Protein AF-A0A5E7W6J9-F1 (afdb_monomer_lite)

Secondary structure (DSSP, 8-state):
-PPPPPGGG-HHHHHHHHHHHHHHHHHHHHHHHH-TT-----SHHHHHHHHHHTHHHHHHHHTHHHHHHHHHHHHHHHHHHHHHHHHHHHHHHHHHHHHHHHHHHHHHHHHHHHTEEES-HHHHHHHHSTT-BTTB--SS---SSS-S-TT--HHHHHHHHHHHHHHHHHH-TT--HHHHHHHHHHHHHHHHHTTEEE-HHHHHH-TT-SSS--TTHHHHHHHHHHHHHHHHHHHTT------HHHHHHHHHHTSTTHHHHHHHHHHHHHHHHHHHHHH-

Foldseek 3Di:
DPPQQDLVRDPQLVCLQVVLLVVLVVVVVVLVVVDPDDDDDPDPVVVVVVCVSSVPSVVSNVSSVVSNVVSVVVSVVVVVVVVVVVVVLVVLQVCLVVLLVVQVVLQVVLCVVLQKDAPCSPVVCCLQCVPRDSRDDDQAGFPNDPDPDRQDSPVLVVLVVLLLLLLLLLLDLPNDPVNLVVNLVSL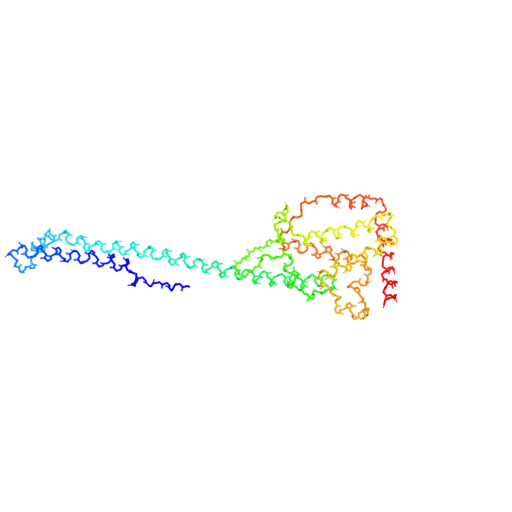VVVCVVRNMAHHPVRCVVVVQDPANPLDLRSVSSSVSSVVVSVSSCVRNVHDDPDPPSVVSSCVRCVDPCRVVSNVVSSVSSSVVSVVVSVVD

Organism: Pseudomonas fluorescens (NCBI:txid294)

Radius of gyration: 38.42 Å; chains: 1; bounding box: 91×41×110 Å

Sequence (280 aa):
MTTPIKLGESPLFRAALLVPIMSGALLFLASSISNNSFTMCMASACINNFFELYKFPLSIIGLSVPLTAIVAALHRSAEAHLQIEETLKQNTFNNYIKHQEEFFKLLEKIELKCSCRFTDPLTLYRHIFSKNNYSYFTFAAHPKQKTDDPNINKFLELLRIQTFSFKTTLYNPATDESALITLLIEIQDMVEILHLQPSVATLEQFPNTKYVWPKDAARTATDNLKTIQRELYSFGFYKSNTRDHREELMKYARLPNSHTTFTNNTKHAAKLALEIEKDL

Structure (mmCIF, N/CA/C/O backbone):
data_AF-A0A5E7W6J9-F1
#
_entry.id   AF-A0A5E7W6J9-F1
#
loop_
_atom_site.group_PDB
_atom_site.id
_atom_site.type_symbol
_atom_site.label_atom_id
_atom_site.label_alt_id
_atom_site.label_comp_id
_atom_site.label_asym_id
_atom_site.label_entity_id
_atom_site.label_seq_id
_atom_site.pdbx_PDB_ins_code
_atom_site.Cartn_x
_atom_site.Cartn_y
_atom_site.Cartn_z
_atom_site.occupancy
_atom_site.B_iso_or_equiv
_atom_site.auth_seq_id
_atom_site.auth_comp_id
_atom_site.auth_asym_id
_atom_site.auth_atom_id
_atom_site.pdbx_PDB_model_num
ATOM 1 N N . MET A 1 1 ? 2.275 5.473 -28.214 1.00 47.91 1 MET A N 1
ATOM 2 C CA . MET A 1 1 ? 3.509 4.670 -28.087 1.00 47.91 1 MET A CA 1
ATOM 3 C C . MET A 1 1 ? 4.127 4.558 -29.467 1.00 47.91 1 MET A C 1
ATOM 5 O O . MET A 1 1 ? 3.544 3.912 -30.326 1.00 47.91 1 MET A O 1
ATOM 9 N N . THR A 1 2 ? 5.230 5.257 -29.722 1.00 54.81 2 THR A N 1
ATOM 10 C CA . THR A 1 2 ? 6.010 5.071 -30.952 1.00 54.81 2 THR A CA 1
ATOM 11 C C . THR A 1 2 ? 6.824 3.795 -30.796 1.00 54.81 2 THR A C 1
ATOM 13 O O . THR A 1 2 ? 7.554 3.654 -29.818 1.00 54.81 2 THR A O 1
ATOM 16 N N . THR A 1 3 ? 6.667 2.847 -31.714 1.00 68.12 3 THR A N 1
ATOM 17 C CA . THR A 1 3 ? 7.445 1.604 -31.709 1.00 68.12 3 THR A CA 1
ATOM 18 C C . THR A 1 3 ? 8.942 1.921 -31.764 1.00 68.12 3 THR A C 1
ATOM 20 O O . THR A 1 3 ? 9.328 2.784 -32.560 1.00 68.12 3 THR A O 1
ATOM 23 N N . PRO A 1 4 ? 9.787 1.258 -30.953 1.00 73.00 4 PRO A N 1
ATOM 24 C CA . PRO A 1 4 ? 11.224 1.491 -30.990 1.00 73.00 4 PRO A CA 1
ATOM 25 C C . PRO A 1 4 ? 11.760 1.163 -32.388 1.00 73.00 4 PRO A C 1
ATOM 27 O O . PRO A 1 4 ? 11.520 0.081 -32.926 1.00 73.00 4 PRO A O 1
ATOM 30 N N . ILE A 1 5 ? 12.443 2.133 -32.996 1.00 82.31 5 ILE A N 1
ATOM 31 C CA . ILE A 1 5 ? 13.033 1.996 -34.330 1.00 82.31 5 ILE A CA 1
ATOM 32 C C . ILE A 1 5 ? 14.247 1.078 -34.208 1.00 82.31 5 ILE A C 1
ATOM 34 O O . ILE A 1 5 ? 15.130 1.318 -33.379 1.00 82.31 5 ILE A O 1
ATOM 38 N N . LYS A 1 6 ? 14.318 0.043 -35.048 1.00 88.69 6 LYS A N 1
ATOM 39 C CA . LYS A 1 6 ? 15.471 -0.864 -35.071 1.00 88.69 6 LYS A CA 1
ATOM 40 C C . LYS A 1 6 ? 16.734 -0.099 -35.465 1.00 88.69 6 LYS A C 1
ATOM 42 O O . LYS A 1 6 ? 16.688 0.787 -36.315 1.00 88.69 6 LYS A O 1
ATOM 47 N N . LEU A 1 7 ? 17.889 -0.491 -34.925 1.00 86.19 7 LEU A N 1
ATOM 48 C CA . LEU A 1 7 ? 19.168 0.186 -35.189 1.00 86.19 7 LEU A CA 1
ATOM 49 C C . LEU A 1 7 ? 19.454 0.378 -36.692 1.00 86.19 7 LEU A C 1
ATOM 51 O O . LEU A 1 7 ? 19.799 1.474 -37.121 1.00 86.19 7 LEU A O 1
ATOM 55 N N . GLY A 1 8 ? 19.247 -0.659 -37.512 1.00 85.12 8 GLY A N 1
ATOM 56 C CA . GLY A 1 8 ? 19.477 -0.599 -38.965 1.00 85.12 8 GLY A CA 1
ATOM 57 C C . GLY A 1 8 ? 18.468 0.258 -39.747 1.00 85.12 8 GLY A C 1
ATOM 58 O O . GLY A 1 8 ? 18.697 0.602 -40.910 1.00 85.12 8 GLY A O 1
ATOM 59 N N . GLU A 1 9 ? 17.350 0.618 -39.124 1.00 87.50 9 GLU A N 1
ATOM 60 C CA . GLU A 1 9 ? 16.342 1.531 -39.670 1.00 87.50 9 GLU A CA 1
ATOM 61 C C . GLU A 1 9 ? 16.597 2.979 -39.230 1.00 87.50 9 GLU A C 1
ATOM 63 O O . GLU A 1 9 ? 16.038 3.902 -39.820 1.00 87.50 9 GLU A O 1
ATOM 68 N N . SER A 1 10 ? 17.491 3.197 -38.256 1.00 90.19 10 SER A N 1
ATOM 69 C CA . SER A 1 10 ? 17.858 4.532 -37.796 1.00 90.19 10 SER A CA 1
ATOM 70 C C . SER A 1 10 ? 18.535 5.329 -38.921 1.00 90.19 10 SER A C 1
ATOM 72 O O . SER A 1 10 ? 19.583 4.911 -39.434 1.00 90.19 10 SER A O 1
ATOM 74 N N . PRO A 1 11 ? 17.999 6.507 -39.295 1.00 90.38 11 PRO A N 1
ATOM 75 C CA . PRO A 1 11 ? 18.593 7.339 -40.338 1.00 90.38 11 PRO A CA 1
ATOM 76 C C . PRO A 1 11 ? 19.998 7.812 -39.948 1.00 90.38 11 PRO A C 1
ATOM 78 O O . PRO A 1 11 ? 20.873 7.905 -40.805 1.00 90.38 11 PRO A O 1
ATOM 81 N N . LEU A 1 12 ? 20.245 8.028 -38.652 1.00 92.50 12 LEU A N 1
ATOM 82 C CA . LEU A 1 12 ? 21.560 8.400 -38.130 1.00 92.50 12 LEU A CA 1
ATOM 83 C C . LEU A 1 12 ? 22.579 7.269 -38.289 1.00 92.50 12 LEU A C 1
ATOM 85 O O . LEU A 1 12 ? 23.726 7.530 -38.637 1.00 92.50 12 LEU A O 1
ATOM 89 N N . PHE A 1 13 ? 22.165 6.014 -38.086 1.00 94.31 13 PHE A N 1
ATOM 90 C CA . PHE A 1 13 ? 23.050 4.859 -38.264 1.00 94.31 13 PHE A CA 1
ATOM 91 C C . PHE A 1 13 ? 23.416 4.676 -39.738 1.00 94.31 13 PHE A C 1
ATOM 93 O O . PHE A 1 13 ? 24.588 4.515 -40.078 1.00 94.31 13 PHE A O 1
ATOM 100 N N . ARG A 1 14 ? 22.421 4.787 -40.628 1.00 94.25 14 ARG A N 1
ATOM 101 C CA . ARG A 1 14 ? 22.644 4.742 -42.079 1.00 94.25 14 ARG A CA 1
ATOM 102 C C . ARG A 1 14 ? 23.546 5.878 -42.547 1.00 94.25 14 ARG A C 1
ATOM 104 O O . ARG A 1 14 ? 24.437 5.629 -43.346 1.00 94.25 14 ARG A O 1
ATOM 111 N N . ALA A 1 15 ? 23.362 7.094 -42.034 1.00 95.25 15 ALA A N 1
ATOM 112 C CA . ALA A 1 15 ? 24.228 8.223 -42.359 1.00 95.25 15 ALA A CA 1
ATOM 113 C C . ALA A 1 15 ? 25.670 7.996 -41.876 1.00 95.25 15 ALA A C 1
ATOM 115 O O . ALA A 1 15 ? 26.603 8.156 -42.659 1.00 95.25 15 ALA A O 1
ATOM 116 N N . ALA A 1 16 ? 25.857 7.554 -40.628 1.00 95.25 16 ALA A N 1
ATOM 117 C CA . ALA A 1 16 ? 27.176 7.268 -40.061 1.00 95.25 16 ALA A CA 1
ATOM 118 C C . ALA A 1 16 ? 27.936 6.163 -40.815 1.00 95.25 16 ALA A C 1
ATOM 120 O O . ALA A 1 16 ? 29.161 6.213 -40.894 1.00 95.25 16 ALA A O 1
ATOM 121 N N . LEU A 1 17 ? 27.220 5.191 -41.391 1.00 96.12 17 LEU A N 1
ATOM 122 C CA . LEU A 1 17 ? 27.803 4.142 -42.228 1.00 96.12 17 LEU A CA 1
ATOM 123 C C . LEU A 1 17 ? 28.065 4.624 -43.661 1.00 96.12 17 LEU A C 1
ATOM 125 O O . LEU A 1 17 ? 29.172 4.483 -44.174 1.00 96.12 17 LEU A O 1
ATOM 129 N N . LEU A 1 18 ? 27.044 5.175 -44.323 1.00 96.56 18 LEU A N 1
ATOM 130 C CA . LEU A 1 18 ? 27.067 5.426 -45.764 1.00 96.56 18 LEU A CA 1
ATOM 131 C C . LEU A 1 18 ? 27.819 6.704 -46.134 1.00 96.56 18 LEU A C 1
ATOM 133 O O . LEU A 1 18 ? 28.480 6.718 -47.165 1.00 96.56 18 LEU A O 1
ATOM 137 N N . VAL A 1 19 ? 27.767 7.768 -45.326 1.00 96.75 19 VAL A N 1
ATOM 138 C CA . VAL A 1 19 ? 28.426 9.043 -45.669 1.00 96.75 19 VAL A CA 1
ATOM 139 C C . VAL A 1 19 ? 29.949 8.888 -45.796 1.00 96.75 19 VAL A C 1
ATOM 141 O O . VAL A 1 19 ? 30.487 9.319 -46.820 1.00 96.75 19 VAL A O 1
ATOM 144 N N . PRO A 1 20 ? 30.670 8.241 -44.857 1.00 96.50 20 PRO A N 1
ATOM 145 C CA . PRO A 1 20 ? 32.114 8.042 -44.996 1.00 96.50 20 PRO A CA 1
ATOM 146 C C . PRO A 1 20 ? 32.471 7.084 -46.144 1.00 96.50 20 PRO A C 1
ATOM 148 O O . PRO A 1 20 ? 33.430 7.321 -46.874 1.00 96.50 20 PRO A O 1
ATOM 151 N N . ILE A 1 21 ? 31.663 6.042 -46.372 1.00 97.06 21 ILE A N 1
ATOM 152 C CA . ILE A 1 21 ? 31.870 5.106 -47.488 1.00 97.06 21 ILE A CA 1
ATOM 153 C C . ILE A 1 21 ? 31.710 5.819 -48.835 1.00 97.06 21 ILE A C 1
ATOM 155 O O . ILE A 1 21 ? 32.592 5.737 -49.686 1.00 97.06 21 ILE A O 1
ATOM 159 N N . MET A 1 22 ? 30.609 6.550 -49.024 1.00 96.75 22 MET A N 1
ATOM 160 C CA . MET A 1 22 ? 30.312 7.235 -50.283 1.00 96.75 22 MET A CA 1
ATOM 161 C C . MET A 1 22 ? 31.298 8.372 -50.555 1.00 96.75 22 MET A C 1
ATOM 163 O O . MET A 1 22 ? 31.780 8.503 -51.676 1.00 96.75 22 MET A O 1
ATOM 167 N N . SER A 1 23 ? 31.648 9.170 -49.541 1.00 95.56 23 SER A N 1
ATOM 168 C CA . SER A 1 23 ? 32.640 10.246 -49.692 1.00 95.56 23 SER A CA 1
ATOM 169 C C . SER A 1 23 ? 34.040 9.708 -49.995 1.00 95.56 23 SER A C 1
ATOM 171 O O . SER A 1 23 ? 34.704 10.214 -50.898 1.00 95.56 23 SER A O 1
ATOM 173 N N . GLY A 1 24 ? 34.470 8.640 -49.320 1.00 95.38 24 GLY A N 1
ATOM 174 C CA . GLY A 1 24 ? 35.733 7.977 -49.622 1.00 95.38 24 GLY A CA 1
ATOM 175 C C . GLY A 1 24 ? 35.760 7.347 -51.018 1.00 95.38 24 GLY A C 1
ATOM 176 O O . GLY A 1 24 ? 36.744 7.512 -51.736 1.00 95.38 24 GLY A O 1
ATOM 177 N N . ALA A 1 25 ? 34.671 6.704 -51.452 1.00 94.75 25 ALA A N 1
ATOM 178 C CA . ALA A 1 25 ? 34.549 6.152 -52.803 1.00 94.75 25 ALA A CA 1
ATOM 179 C C . ALA A 1 25 ? 34.588 7.243 -53.887 1.00 94.75 25 ALA A C 1
ATOM 181 O O . ALA A 1 25 ? 35.263 7.083 -54.903 1.00 94.75 25 ALA A O 1
ATOM 182 N N . LEU A 1 26 ? 33.923 8.380 -53.658 1.00 95.44 26 LEU A N 1
ATOM 183 C CA . LEU A 1 26 ? 33.977 9.529 -54.565 1.00 95.44 26 LEU A CA 1
ATOM 184 C C . LEU A 1 26 ? 35.401 10.086 -54.688 1.00 95.44 26 LEU A C 1
ATOM 186 O O . LEU A 1 26 ? 35.863 10.340 -55.799 1.00 95.44 26 LEU A O 1
ATOM 190 N N . LEU A 1 27 ? 36.123 10.224 -53.572 1.00 93.06 27 LEU A N 1
ATOM 191 C CA . LEU A 1 27 ? 37.520 10.672 -53.584 1.00 93.06 27 LEU A CA 1
ATOM 192 C C . LEU A 1 27 ? 38.450 9.661 -54.264 1.00 93.06 27 LEU A C 1
ATOM 194 O O . LEU A 1 27 ? 39.389 10.052 -54.956 1.00 93.06 27 LEU A O 1
ATOM 198 N N . PHE A 1 28 ? 38.175 8.367 -54.100 1.00 89.81 28 PHE A N 1
ATOM 199 C CA . PHE A 1 28 ? 38.897 7.301 -54.786 1.00 89.81 28 PHE A CA 1
ATOM 200 C C . PHE A 1 28 ? 38.732 7.405 -56.310 1.00 89.81 28 PHE A C 1
ATOM 202 O O . PHE A 1 28 ? 39.725 7.396 -57.040 1.00 89.81 28 PHE A O 1
ATOM 209 N N . LEU A 1 29 ? 37.495 7.580 -56.789 1.00 90.00 29 LEU A N 1
ATOM 210 C CA . LEU A 1 29 ? 37.195 7.768 -58.211 1.00 90.00 29 LEU A CA 1
ATOM 211 C C . LEU A 1 29 ? 37.824 9.049 -58.768 1.00 90.00 29 LEU A C 1
ATOM 213 O O . LEU A 1 29 ? 38.444 9.011 -59.828 1.00 90.00 29 LEU A O 1
ATOM 217 N N . ALA A 1 30 ? 37.723 10.165 -58.043 1.00 89.50 30 ALA A N 1
ATOM 218 C CA . ALA A 1 30 ? 38.315 11.436 -58.457 1.00 89.50 30 ALA A CA 1
ATOM 219 C C . ALA A 1 30 ? 39.845 11.336 -58.600 1.00 89.50 30 ALA A C 1
ATOM 221 O O . ALA A 1 30 ? 40.401 11.749 -59.618 1.00 89.50 30 ALA A O 1
ATOM 222 N N . SER A 1 31 ? 40.516 10.721 -57.619 1.00 86.12 31 SER A N 1
ATOM 223 C CA . SER A 1 31 ? 41.960 10.461 -57.667 1.00 86.12 31 SER A CA 1
ATOM 224 C C . SER A 1 31 ? 42.332 9.541 -58.835 1.00 86.12 31 SER A C 1
ATOM 226 O O . SER A 1 31 ? 43.314 9.793 -59.535 1.00 86.12 31 SER A O 1
ATOM 228 N N . SER A 1 32 ? 41.507 8.525 -59.116 1.00 84.12 32 SER A N 1
ATOM 229 C CA . SER A 1 32 ? 41.731 7.603 -60.232 1.00 84.12 32 SER A CA 1
ATOM 230 C C . SER A 1 32 ? 41.632 8.286 -61.602 1.00 84.12 32 SER A C 1
ATOM 232 O O . SER A 1 32 ? 42.507 8.096 -62.439 1.00 84.12 32 SER A O 1
ATOM 234 N N . ILE A 1 33 ? 40.616 9.124 -61.823 1.00 85.56 33 ILE A N 1
ATOM 235 C CA . ILE A 1 33 ? 40.427 9.838 -63.098 1.00 85.56 33 ILE A CA 1
ATOM 236 C C . ILE A 1 33 ? 41.527 10.886 -63.320 1.00 85.56 33 ILE A C 1
ATOM 238 O O . ILE A 1 33 ? 41.942 11.119 -64.450 1.00 85.56 33 ILE A O 1
ATOM 242 N N . SER A 1 34 ? 42.022 11.511 -62.248 1.00 83.06 34 SER A N 1
ATOM 243 C CA . SER A 1 34 ? 43.083 12.522 -62.342 1.00 83.06 34 SER A CA 1
ATOM 244 C C . SER A 1 34 ? 44.456 11.960 -62.736 1.00 83.06 34 SER A C 1
ATOM 246 O O . SER A 1 34 ? 45.335 12.713 -63.154 1.00 83.06 34 SER A O 1
ATOM 248 N N . ASN A 1 35 ? 44.649 10.645 -62.618 1.00 78.69 35 ASN A N 1
ATOM 249 C CA . ASN A 1 35 ? 45.920 9.979 -62.874 1.00 78.69 35 ASN A CA 1
ATOM 250 C C . ASN A 1 35 ? 45.844 9.206 -64.201 1.00 78.69 35 ASN A C 1
ATOM 252 O O . ASN A 1 35 ? 45.301 8.108 -64.275 1.00 78.69 35 ASN A O 1
ATOM 256 N N . ASN A 1 36 ? 46.447 9.756 -65.256 1.00 68.50 36 ASN A N 1
ATOM 257 C CA . ASN A 1 36 ? 46.406 9.189 -66.614 1.00 68.50 36 ASN A CA 1
ATOM 258 C C . ASN A 1 36 ? 47.324 7.965 -66.836 1.00 68.50 36 ASN A C 1
ATOM 260 O O . ASN A 1 36 ? 47.430 7.475 -67.958 1.00 68.50 36 ASN A O 1
ATOM 264 N N . SER A 1 37 ? 47.989 7.463 -65.791 1.00 68.06 37 SER A N 1
ATOM 265 C CA . SER A 1 37 ? 49.095 6.496 -65.903 1.00 68.06 37 SER A CA 1
ATOM 266 C C . SER A 1 37 ? 48.871 5.213 -65.094 1.00 68.06 37 SER A C 1
ATOM 268 O O . SER A 1 37 ? 49.829 4.618 -64.596 1.00 68.06 37 SER A O 1
ATOM 270 N N . PHE A 1 38 ? 47.622 4.777 -64.909 1.00 70.94 38 PHE A N 1
ATOM 271 C CA . PHE A 1 38 ? 47.355 3.540 -64.175 1.00 70.94 38 PHE A CA 1
ATOM 272 C C . PHE A 1 38 ? 47.710 2.303 -64.997 1.00 70.94 38 PHE A C 1
ATOM 274 O O . PHE A 1 38 ? 47.118 2.025 -66.036 1.00 70.94 38 PHE A O 1
ATOM 281 N N . THR A 1 39 ? 48.646 1.515 -64.474 1.00 75.94 39 THR A N 1
ATOM 282 C CA . THR A 1 39 ? 48.908 0.148 -64.927 1.00 75.94 39 THR A CA 1
ATOM 283 C C . THR A 1 39 ? 48.600 -0.805 -63.778 1.00 75.94 39 THR A C 1
ATOM 285 O O . THR A 1 39 ? 48.952 -0.548 -62.625 1.00 75.94 39 THR A O 1
ATOM 288 N N . MET A 1 40 ? 47.879 -1.891 -64.062 1.00 75.62 40 MET A N 1
ATOM 289 C CA . MET A 1 40 ? 47.527 -2.870 -63.037 1.00 75.62 40 MET A CA 1
ATOM 290 C C . MET A 1 40 ? 48.772 -3.688 -62.686 1.00 75.62 40 MET A C 1
ATOM 292 O O . MET A 1 40 ? 49.301 -4.419 -63.519 1.00 75.62 40 MET A O 1
ATOM 296 N N . CYS A 1 41 ? 49.251 -3.546 -61.453 1.00 81.94 41 CYS A N 1
ATOM 297 C CA . CYS A 1 41 ? 50.477 -4.176 -60.985 1.00 81.94 41 CYS A CA 1
ATOM 298 C C . CYS A 1 41 ? 50.294 -4.684 -59.549 1.00 81.94 41 CYS A C 1
ATOM 300 O O . CYS A 1 41 ? 49.867 -3.937 -58.674 1.00 81.94 41 CYS A O 1
ATOM 302 N N . MET A 1 42 ? 50.642 -5.953 -59.307 1.00 85.19 42 MET A N 1
ATOM 303 C CA . MET A 1 42 ? 50.539 -6.619 -57.994 1.00 85.19 42 MET A CA 1
ATOM 304 C C . MET A 1 42 ? 51.897 -6.778 -57.288 1.00 85.19 42 MET A C 1
ATOM 306 O O . MET A 1 42 ? 52.008 -7.496 -56.297 1.00 85.19 42 MET A O 1
ATOM 310 N N . ALA A 1 43 ? 52.949 -6.127 -57.791 1.00 92.50 43 ALA A N 1
ATOM 311 C CA . ALA A 1 43 ? 54.237 -6.095 -57.108 1.00 92.50 43 ALA A CA 1
ATOM 312 C C . ALA A 1 43 ? 54.149 -5.258 -55.819 1.00 92.50 43 ALA A C 1
ATOM 314 O O . ALA A 1 43 ? 53.363 -4.312 -55.730 1.00 92.50 43 ALA A O 1
ATOM 315 N N . SER A 1 44 ? 55.005 -5.557 -54.838 1.00 88.75 44 SER A N 1
ATOM 316 C CA . SER A 1 44 ? 55.023 -4.873 -53.534 1.00 88.75 44 SER A CA 1
ATOM 317 C C . SER A 1 44 ? 55.144 -3.347 -53.648 1.00 88.75 44 SER A C 1
ATOM 319 O O . SER A 1 44 ? 54.445 -2.620 -52.945 1.00 88.75 44 SER A O 1
ATOM 321 N N . ALA A 1 45 ? 55.963 -2.850 -54.580 1.00 86.44 45 ALA A N 1
ATOM 322 C CA . ALA A 1 45 ? 56.117 -1.418 -54.841 1.00 86.44 45 ALA A CA 1
ATOM 323 C C . ALA A 1 45 ? 54.811 -0.752 -55.320 1.00 86.44 45 ALA A C 1
ATOM 325 O O . ALA A 1 45 ? 54.493 0.359 -54.903 1.00 86.44 45 ALA A O 1
ATOM 326 N N . CYS A 1 46 ? 54.024 -1.446 -56.147 1.00 85.50 46 CYS A N 1
ATOM 327 C CA . CYS A 1 46 ? 52.750 -0.954 -56.672 1.00 85.50 46 CYS A CA 1
ATOM 328 C C . CYS A 1 46 ? 51.669 -0.901 -55.581 1.00 85.50 46 CYS A C 1
ATOM 330 O O . CYS A 1 46 ? 50.908 0.062 -55.510 1.00 85.50 46 CYS A O 1
ATOM 332 N N . ILE A 1 47 ? 51.650 -1.895 -54.686 1.00 87.19 47 ILE A N 1
ATOM 333 C CA . ILE A 1 47 ? 50.753 -1.923 -53.521 1.00 87.19 47 ILE A CA 1
ATOM 334 C C . ILE A 1 47 ? 51.098 -0.791 -52.540 1.00 87.19 47 ILE A C 1
ATOM 336 O O . ILE A 1 47 ? 50.199 -0.103 -52.060 1.00 87.19 47 ILE A O 1
ATOM 340 N N . ASN A 1 48 ? 52.385 -0.543 -52.277 1.00 87.69 48 ASN A N 1
ATOM 341 C CA . ASN A 1 48 ? 52.803 0.567 -51.414 1.00 87.69 48 ASN A CA 1
ATOM 342 C C . ASN A 1 48 ? 52.407 1.928 -52.001 1.00 87.69 48 ASN A C 1
ATOM 344 O O . ASN A 1 48 ? 51.816 2.740 -51.294 1.00 87.69 48 ASN A O 1
ATOM 348 N N . ASN A 1 49 ? 52.648 2.142 -53.299 1.00 85.31 49 ASN A N 1
ATOM 349 C CA . ASN A 1 49 ? 52.235 3.364 -53.992 1.00 85.31 49 ASN A CA 1
ATOM 350 C C . ASN A 1 49 ? 50.705 3.550 -53.969 1.00 85.31 49 ASN A C 1
ATOM 352 O O . ASN A 1 49 ? 50.214 4.660 -53.789 1.00 85.31 49 ASN A O 1
ATOM 356 N N . PHE A 1 50 ? 49.930 2.464 -54.080 1.00 86.25 50 PHE A N 1
ATOM 357 C CA . PHE A 1 50 ? 48.475 2.506 -53.911 1.00 86.25 50 PHE A CA 1
ATOM 358 C C . PHE A 1 50 ? 48.078 3.001 -52.512 1.00 86.25 50 PHE A C 1
ATOM 360 O O . PHE A 1 50 ? 47.279 3.929 -52.391 1.00 86.25 50 PHE A O 1
ATOM 367 N N . PHE A 1 51 ? 48.643 2.427 -51.447 1.00 88.19 51 PHE A N 1
ATOM 368 C CA . PHE A 1 51 ? 48.336 2.875 -50.086 1.00 88.19 51 PHE A CA 1
ATOM 369 C C . PHE A 1 51 ? 48.771 4.316 -49.825 1.00 88.19 51 PHE A C 1
ATOM 371 O O . PHE A 1 51 ? 48.082 5.027 -49.096 1.00 88.19 51 PHE A O 1
ATOM 378 N N . GLU A 1 52 ? 49.873 4.760 -50.426 1.00 87.56 52 GLU A N 1
ATOM 379 C CA . GLU A 1 52 ? 50.351 6.136 -50.317 1.00 87.56 52 GLU A CA 1
ATOM 380 C C . GLU A 1 52 ? 49.397 7.124 -51.008 1.00 87.56 52 GLU A C 1
ATOM 382 O O . GLU A 1 52 ? 48.952 8.089 -50.383 1.00 87.56 52 GLU A O 1
ATOM 387 N N . LEU A 1 53 ? 48.986 6.829 -52.246 1.00 86.44 53 LEU A N 1
ATOM 388 C CA . LEU A 1 53 ? 48.069 7.663 -53.032 1.00 86.44 53 LEU A CA 1
ATOM 389 C C . LEU A 1 53 ? 46.641 7.688 -52.467 1.00 86.44 53 LEU A C 1
ATOM 391 O O . LEU A 1 53 ? 45.977 8.726 -52.491 1.00 86.44 53 LEU A O 1
ATOM 395 N N . TYR A 1 54 ? 46.153 6.562 -51.943 1.00 89.69 54 TYR A N 1
ATOM 396 C CA . TYR A 1 54 ? 44.775 6.419 -51.459 1.00 89.69 54 TYR A CA 1
ATOM 397 C C . TYR A 1 54 ? 44.637 6.481 -49.937 1.00 89.69 54 TYR A C 1
ATOM 399 O O . TYR A 1 54 ? 43.548 6.242 -49.408 1.00 89.69 54 TYR A O 1
ATOM 407 N N . LYS A 1 55 ? 45.694 6.874 -49.217 1.00 92.44 55 LYS A N 1
ATOM 408 C CA . LYS A 1 55 ? 45.685 7.012 -47.754 1.00 92.44 55 LYS A CA 1
ATOM 409 C C . LYS A 1 55 ? 44.507 7.842 -47.249 1.00 92.44 55 LYS A C 1
ATOM 411 O O . LYS A 1 55 ? 43.848 7.460 -46.281 1.00 92.44 55 LYS A O 1
ATOM 416 N N . PHE A 1 56 ? 44.233 8.972 -47.899 1.00 92.31 56 PHE A N 1
ATOM 417 C CA . PHE A 1 56 ? 43.172 9.892 -47.491 1.00 92.31 56 PHE A CA 1
ATOM 418 C C . PHE A 1 56 ? 41.756 9.326 -47.744 1.00 92.31 56 PHE A C 1
ATOM 420 O O . PHE A 1 56 ? 41.001 9.221 -46.775 1.00 92.31 56 PHE A O 1
ATOM 427 N N . PRO A 1 57 ? 41.401 8.857 -48.962 1.00 92.56 57 PRO A N 1
ATOM 428 C CA . PRO A 1 57 ? 40.145 8.137 -49.204 1.00 92.56 57 PRO A CA 1
ATOM 429 C C . PRO A 1 57 ? 39.918 6.951 -48.259 1.00 92.56 57 PRO A C 1
ATOM 431 O O . PRO A 1 57 ? 38.842 6.827 -47.677 1.00 92.56 57 PRO A O 1
ATOM 434 N N . LEU A 1 58 ? 40.940 6.111 -48.052 1.00 93.56 58 LEU A N 1
ATOM 435 C CA . LEU A 1 58 ? 40.859 4.955 -47.153 1.00 93.56 58 LEU A CA 1
ATOM 436 C C . LEU A 1 58 ? 40.633 5.372 -45.695 1.00 93.56 58 LEU A C 1
ATOM 438 O O . LEU A 1 58 ? 39.859 4.725 -44.993 1.00 93.56 58 LEU A O 1
ATOM 442 N N . SER A 1 59 ? 41.248 6.471 -45.249 1.00 95.06 59 SER A N 1
ATOM 443 C CA . SER A 1 59 ? 41.029 7.009 -43.900 1.00 95.06 59 SER A CA 1
ATOM 444 C C . SER A 1 59 ? 39.585 7.471 -43.703 1.00 95.06 59 SER A C 1
ATOM 446 O O . SER A 1 59 ? 38.999 7.205 -42.657 1.00 95.06 59 SER A O 1
ATOM 448 N N . ILE A 1 60 ? 38.984 8.107 -44.716 1.00 96.12 60 ILE A N 1
ATOM 449 C CA . ILE A 1 60 ? 37.583 8.543 -44.665 1.00 96.12 60 ILE A CA 1
ATOM 450 C C . ILE A 1 60 ? 36.641 7.340 -44.624 1.00 96.12 60 ILE A C 1
ATOM 452 O O . ILE A 1 60 ? 35.770 7.298 -43.762 1.00 96.12 60 ILE A O 1
ATOM 456 N N . ILE A 1 61 ? 36.846 6.322 -45.467 1.00 96.69 61 ILE A N 1
ATOM 457 C CA . ILE A 1 61 ? 36.070 5.071 -45.382 1.00 96.69 61 ILE A CA 1
ATOM 458 C C . ILE A 1 61 ? 36.230 4.447 -43.990 1.00 96.69 61 ILE A C 1
ATOM 460 O O . ILE A 1 61 ? 35.247 4.011 -43.390 1.00 96.69 61 ILE A O 1
ATOM 464 N N . GLY A 1 62 ? 37.449 4.468 -43.443 1.00 95.94 62 GLY A N 1
ATOM 465 C CA . GLY A 1 62 ? 37.764 3.981 -42.103 1.00 95.94 62 GLY A CA 1
ATOM 466 C C . GLY A 1 62 ? 36.962 4.657 -40.986 1.00 95.94 62 GLY A C 1
ATOM 467 O O . GLY A 1 62 ? 36.648 3.993 -40.001 1.00 95.94 62 GLY A O 1
ATOM 468 N N . LEU A 1 63 ? 36.543 5.922 -41.151 1.00 95.62 63 LEU A N 1
ATOM 469 C CA . LEU A 1 63 ? 35.694 6.633 -40.180 1.00 95.62 63 LEU A CA 1
ATOM 470 C C . LEU A 1 63 ? 34.284 6.043 -40.047 1.00 95.62 63 LEU A C 1
ATOM 472 O O . LEU A 1 63 ? 33.628 6.285 -39.033 1.00 95.62 63 LEU A O 1
ATOM 476 N N . SER A 1 64 ? 33.821 5.242 -41.012 1.00 96.25 64 SER A N 1
ATOM 477 C CA . SER A 1 64 ? 32.529 4.549 -40.903 1.00 96.25 64 SER A CA 1
ATOM 478 C C . SER A 1 64 ? 32.450 3.669 -39.653 1.00 96.25 64 SER A C 1
ATOM 480 O O . SER A 1 64 ? 31.420 3.643 -38.982 1.00 96.25 64 SER A O 1
ATOM 482 N N . VAL A 1 65 ? 33.548 3.011 -39.272 1.00 95.44 65 VAL A N 1
ATOM 483 C CA . VAL A 1 65 ? 33.600 2.122 -38.103 1.00 95.44 65 VAL A CA 1
ATOM 484 C C . VAL A 1 65 ? 33.406 2.887 -36.782 1.00 95.44 65 VAL A C 1
ATOM 486 O O . VAL A 1 65 ? 32.449 2.581 -36.068 1.00 95.44 65 VAL A O 1
ATOM 489 N N . PRO A 1 66 ? 34.224 3.899 -36.422 1.00 97.12 66 PRO A N 1
ATOM 490 C CA . PRO A 1 66 ? 34.025 4.638 -35.177 1.00 97.12 66 PRO A CA 1
ATOM 491 C C . PRO A 1 66 ? 32.711 5.432 -35.156 1.00 97.12 66 PRO A C 1
ATOM 493 O O . PRO A 1 66 ? 32.070 5.500 -34.109 1.00 97.12 66 PRO A O 1
ATOM 496 N N . LEU A 1 67 ? 32.256 5.991 -36.286 1.00 95.81 67 LEU A N 1
ATOM 497 C CA . LEU A 1 67 ? 30.988 6.730 -36.329 1.00 95.81 67 LEU A CA 1
ATOM 498 C C . LEU A 1 67 ? 29.779 5.815 -36.107 1.00 95.81 67 LEU A C 1
ATOM 500 O O . LEU A 1 67 ? 28.894 6.145 -35.316 1.00 95.81 67 LEU A O 1
ATOM 504 N N . THR A 1 68 ? 29.744 4.647 -36.752 1.00 95.62 68 THR A N 1
ATOM 505 C CA . THR A 1 68 ? 28.670 3.666 -36.525 1.00 95.62 68 THR A CA 1
ATOM 506 C C . THR A 1 68 ? 28.701 3.105 -35.108 1.00 95.62 68 THR A C 1
ATOM 508 O O . THR A 1 68 ? 27.637 2.943 -34.512 1.00 95.62 68 THR A O 1
ATOM 511 N N . ALA A 1 69 ? 29.888 2.889 -34.529 1.00 95.88 69 ALA A N 1
ATOM 512 C CA . ALA A 1 69 ? 30.033 2.477 -33.135 1.00 95.88 69 ALA A CA 1
ATOM 513 C C . ALA A 1 69 ? 29.449 3.513 -32.157 1.00 95.88 69 ALA A C 1
ATOM 515 O O . ALA A 1 69 ? 28.709 3.141 -31.243 1.00 95.88 69 ALA A O 1
ATOM 516 N N . ILE A 1 70 ? 29.712 4.809 -32.373 1.00 96.56 70 ILE A N 1
ATOM 517 C CA . ILE A 1 70 ? 29.140 5.895 -31.559 1.00 96.56 70 ILE A CA 1
ATOM 518 C C . ILE A 1 70 ? 27.613 5.924 -31.687 1.00 96.56 70 ILE A C 1
ATOM 520 O O . ILE A 1 70 ? 26.913 5.954 -30.676 1.00 96.56 70 ILE A O 1
ATOM 524 N N . VAL A 1 71 ? 27.075 5.875 -32.910 1.00 95.94 71 VAL A N 1
ATOM 525 C CA . VAL A 1 71 ? 25.617 5.895 -33.114 1.00 95.94 71 VAL A CA 1
ATOM 526 C C . VAL A 1 71 ? 24.945 4.664 -32.504 1.00 95.94 71 VAL A C 1
ATOM 528 O O . VAL A 1 71 ? 23.891 4.795 -31.883 1.00 95.94 71 VAL A O 1
ATOM 531 N N . ALA A 1 72 ? 25.556 3.484 -32.616 1.00 93.25 72 ALA A N 1
ATOM 532 C CA . ALA A 1 72 ? 25.058 2.274 -31.971 1.00 93.25 72 ALA A CA 1
ATOM 533 C C . ALA A 1 72 ? 25.048 2.401 -30.438 1.00 93.25 72 ALA A C 1
ATOM 535 O O . ALA A 1 72 ? 24.085 1.987 -29.796 1.00 93.25 72 ALA A O 1
ATOM 536 N N . ALA A 1 73 ? 26.077 3.014 -29.841 1.00 94.06 73 ALA A N 1
ATOM 537 C CA . ALA A 1 73 ? 26.109 3.280 -28.404 1.00 94.06 73 ALA A CA 1
ATOM 538 C C . ALA A 1 73 ? 25.001 4.258 -27.966 1.00 94.06 73 ALA A C 1
ATOM 540 O O . ALA A 1 73 ? 24.327 4.012 -26.964 1.00 94.06 73 ALA A O 1
ATOM 541 N N . LEU A 1 74 ? 24.764 5.328 -28.734 1.00 93.50 74 LEU A N 1
ATOM 542 C CA . LEU A 1 74 ? 23.676 6.2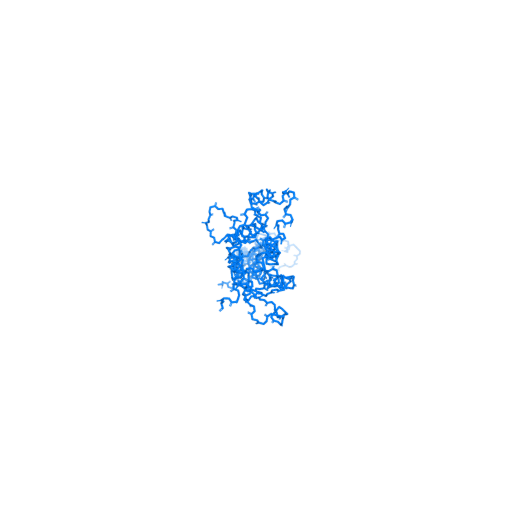80 -28.473 1.00 93.50 74 LEU A CA 1
ATOM 543 C C . LEU A 1 74 ? 22.296 5.622 -28.582 1.00 93.50 74 LEU A C 1
ATOM 545 O O . LEU A 1 74 ? 21.440 5.839 -27.726 1.00 93.50 74 LEU A O 1
ATOM 549 N N . HIS A 1 75 ? 22.088 4.792 -29.604 1.00 92.50 75 HIS A N 1
ATOM 550 C CA . HIS A 1 75 ? 20.839 4.057 -29.802 1.00 92.50 75 HIS A CA 1
ATOM 551 C C . HIS A 1 75 ? 20.563 3.089 -28.644 1.00 92.50 75 HIS A C 1
ATOM 553 O O . HIS A 1 75 ? 19.486 3.156 -28.056 1.00 92.50 75 HIS A O 1
ATOM 559 N N . ARG A 1 76 ? 21.565 2.308 -28.212 1.00 91.00 76 ARG A N 1
ATOM 560 C CA . ARG A 1 76 ? 21.459 1.446 -27.019 1.00 91.00 76 ARG A CA 1
ATOM 561 C C . ARG A 1 76 ? 21.105 2.225 -25.750 1.00 91.00 76 ARG A C 1
ATOM 563 O O . ARG A 1 76 ? 20.357 1.723 -24.919 1.00 91.00 76 ARG A O 1
ATOM 570 N N . SER A 1 77 ? 21.640 3.436 -25.587 1.00 93.19 77 SER A N 1
ATOM 571 C CA . SER A 1 77 ? 21.312 4.304 -24.448 1.00 93.19 77 SER A CA 1
ATOM 572 C C . SER A 1 77 ? 19.842 4.749 -24.474 1.00 93.19 77 SER A C 1
ATOM 574 O O . SER A 1 77 ? 19.153 4.685 -23.456 1.00 93.19 77 SER A O 1
ATOM 576 N N . ALA A 1 78 ? 19.329 5.127 -25.649 1.00 90.50 78 ALA A N 1
ATOM 577 C CA . ALA A 1 78 ? 17.924 5.495 -25.822 1.00 90.50 78 ALA A CA 1
ATOM 578 C C . ALA A 1 78 ? 16.972 4.307 -25.582 1.00 90.50 78 ALA A C 1
ATOM 580 O O . ALA A 1 78 ? 15.954 4.461 -24.908 1.00 90.50 78 ALA A O 1
ATOM 581 N N . GLU A 1 79 ? 17.314 3.114 -26.078 1.00 90.69 79 GLU A N 1
ATOM 582 C CA . GLU A 1 79 ? 16.560 1.885 -25.797 1.00 90.69 79 GLU A CA 1
ATOM 583 C C . GLU A 1 79 ? 16.547 1.559 -24.301 1.00 90.69 79 GLU A C 1
ATOM 585 O O . GLU A 1 79 ? 15.486 1.288 -23.739 1.00 90.69 79 GLU A O 1
ATOM 590 N N . ALA A 1 80 ? 17.706 1.645 -23.639 1.00 93.62 80 ALA A N 1
ATOM 591 C CA . ALA A 1 80 ? 17.815 1.414 -22.204 1.00 93.62 80 ALA A CA 1
ATOM 592 C C . ALA A 1 80 ? 16.947 2.396 -21.403 1.00 93.62 80 ALA A C 1
ATOM 594 O O . ALA A 1 80 ? 16.277 1.984 -20.460 1.00 93.62 80 ALA A O 1
ATOM 595 N N . HIS A 1 81 ? 16.895 3.673 -21.797 1.00 93.50 81 HIS A N 1
ATOM 596 C CA . HIS A 1 81 ? 16.016 4.658 -21.165 1.00 93.50 81 HIS A CA 1
ATOM 597 C C . HIS A 1 81 ? 14.534 4.258 -21.265 1.00 93.50 81 HIS A C 1
ATOM 599 O O . HIS A 1 81 ? 13.829 4.252 -20.257 1.00 93.50 81 HIS A O 1
ATOM 605 N N . LEU A 1 82 ? 14.062 3.885 -22.460 1.00 92.69 82 LEU A N 1
ATOM 606 C CA . LEU A 1 82 ? 12.679 3.431 -22.662 1.00 92.69 82 LEU A CA 1
ATOM 607 C C . LEU A 1 82 ? 12.375 2.163 -21.856 1.00 92.69 82 LEU A C 1
ATOM 609 O O . LEU A 1 82 ? 11.315 2.048 -21.244 1.00 92.69 82 LEU A O 1
ATOM 613 N N . GLN A 1 83 ? 13.320 1.224 -21.814 1.00 92.44 83 GLN A N 1
ATOM 614 C CA . GLN A 1 83 ? 13.183 0.005 -21.027 1.00 92.44 83 GLN A CA 1
ATOM 615 C C . GLN A 1 83 ? 13.090 0.305 -19.526 1.00 92.44 83 GLN A C 1
ATOM 617 O O . GLN A 1 83 ? 12.271 -0.306 -18.838 1.00 92.44 83 GLN A O 1
ATOM 622 N N . ILE A 1 84 ? 13.893 1.243 -19.011 1.00 94.38 84 ILE A N 1
ATOM 623 C CA . ILE A 1 84 ? 13.818 1.693 -17.614 1.00 94.38 84 ILE A CA 1
ATOM 624 C C . ILE A 1 84 ? 12.443 2.298 -17.335 1.00 94.38 84 ILE A C 1
ATOM 626 O O . ILE A 1 84 ? 11.828 1.946 -16.333 1.00 94.38 84 ILE A O 1
ATOM 630 N N . GLU A 1 85 ? 11.933 3.157 -18.216 1.00 94.62 85 GLU A N 1
ATOM 631 C CA . GLU A 1 85 ? 10.623 3.788 -18.044 1.00 94.62 85 GLU A CA 1
ATOM 632 C C . GLU A 1 85 ? 9.488 2.753 -17.961 1.00 94.62 85 GLU A C 1
ATOM 634 O O . GLU A 1 85 ? 8.687 2.780 -17.024 1.00 94.62 85 GLU A O 1
ATOM 639 N N . GLU A 1 86 ? 9.444 1.795 -18.889 1.00 94.06 86 GLU A N 1
ATOM 640 C CA . GLU A 1 86 ? 8.450 0.714 -18.869 1.00 94.06 86 GLU A CA 1
ATOM 641 C C . GLU A 1 86 ? 8.618 -0.197 -17.646 1.00 94.06 86 GLU A C 1
ATOM 643 O O . GLU A 1 86 ? 7.639 -0.584 -17.005 1.00 94.06 86 GLU A O 1
ATOM 648 N N . THR A 1 87 ? 9.862 -0.465 -17.240 1.00 96.25 87 THR A N 1
ATOM 649 C CA . THR A 1 87 ? 10.151 -1.227 -16.017 1.00 96.25 87 THR A CA 1
ATOM 650 C C . THR A 1 87 ? 9.655 -0.493 -14.772 1.00 96.25 87 THR A C 1
ATOM 652 O O . THR A 1 87 ? 9.090 -1.117 -13.877 1.00 96.25 87 THR A O 1
ATOM 655 N N . LEU A 1 88 ? 9.806 0.833 -14.697 1.00 95.44 88 LEU A N 1
ATOM 656 C CA . LEU A 1 88 ? 9.295 1.633 -13.582 1.00 95.44 88 LEU A CA 1
ATOM 657 C C . LEU A 1 88 ? 7.762 1.612 -13.524 1.00 95.44 88 LEU A C 1
ATOM 659 O O . LEU A 1 88 ? 7.201 1.471 -12.433 1.00 95.44 88 LEU A O 1
ATOM 663 N N . LYS A 1 89 ? 7.079 1.688 -14.675 1.00 94.94 89 LYS A N 1
ATOM 664 C CA . LYS A 1 89 ? 5.614 1.547 -14.757 1.00 94.94 89 LYS A CA 1
ATOM 665 C C . LYS A 1 89 ? 5.163 0.170 -14.270 1.00 94.94 89 LYS A C 1
ATOM 667 O O . LYS A 1 89 ? 4.304 0.087 -13.392 1.00 94.94 89 LYS A O 1
ATOM 672 N N . GLN A 1 90 ? 5.794 -0.898 -14.760 1.00 96.12 90 GLN A N 1
ATOM 673 C CA . GLN A 1 90 ? 5.491 -2.266 -14.335 1.00 96.12 90 GLN A CA 1
ATOM 674 C C . GLN A 1 90 ? 5.757 -2.476 -12.839 1.00 96.12 90 GLN A C 1
ATOM 676 O O . GLN A 1 90 ? 4.942 -3.079 -12.143 1.00 96.12 90 GLN A O 1
ATOM 681 N N . ASN A 1 91 ? 6.869 -1.952 -12.321 1.00 96.50 91 ASN A N 1
ATOM 682 C CA . ASN A 1 91 ? 7.200 -2.028 -10.900 1.00 96.50 91 ASN A CA 1
ATOM 683 C C . ASN A 1 91 ? 6.170 -1.289 -10.045 1.00 96.50 91 ASN A C 1
ATOM 685 O O . ASN A 1 91 ? 5.767 -1.798 -9.004 1.00 96.50 91 ASN A O 1
ATOM 689 N N . THR A 1 92 ? 5.710 -0.119 -10.489 1.00 96.94 92 THR A N 1
ATOM 690 C CA . THR A 1 92 ? 4.686 0.666 -9.784 1.00 96.94 92 THR A CA 1
ATOM 691 C C . THR A 1 92 ? 3.367 -0.098 -9.713 1.00 96.94 92 THR A C 1
ATOM 693 O O . THR A 1 92 ? 2.803 -0.243 -8.629 1.00 96.94 92 THR A O 1
ATOM 696 N N . PHE A 1 93 ? 2.927 -0.666 -10.839 1.00 97.25 93 PHE A N 1
ATOM 697 C CA . PHE A 1 93 ? 1.744 -1.520 -10.909 1.00 97.25 93 PHE A CA 1
ATOM 698 C C . PHE A 1 93 ? 1.860 -2.742 -9.984 1.00 97.25 93 PHE A C 1
ATOM 700 O O . PHE A 1 93 ? 0.988 -2.974 -9.145 1.00 97.25 93 PHE A O 1
ATOM 707 N N . ASN A 1 94 ? 2.964 -3.490 -10.087 1.00 97.69 94 ASN A N 1
ATOM 708 C CA . ASN A 1 94 ? 3.205 -4.689 -9.282 1.00 97.69 94 ASN A CA 1
ATOM 709 C C . ASN A 1 94 ? 3.247 -4.368 -7.783 1.00 97.69 94 ASN A C 1
ATOM 711 O O . ASN A 1 94 ? 2.670 -5.097 -6.978 1.00 97.69 94 ASN A O 1
ATOM 715 N N . ASN A 1 95 ? 3.905 -3.270 -7.404 1.00 97.69 95 ASN A N 1
ATOM 716 C CA . ASN A 1 95 ? 3.986 -2.835 -6.014 1.00 97.69 95 ASN A CA 1
ATOM 717 C C . ASN A 1 95 ? 2.612 -2.439 -5.465 1.00 97.69 95 ASN A C 1
ATOM 719 O O . ASN A 1 95 ? 2.285 -2.825 -4.346 1.00 97.69 95 ASN A O 1
ATOM 723 N N . TYR A 1 96 ? 1.795 -1.727 -6.249 1.00 97.50 96 TYR A N 1
ATOM 724 C CA . TYR A 1 96 ? 0.433 -1.359 -5.860 1.00 97.50 96 TYR A CA 1
ATOM 725 C C . TYR A 1 96 ? -0.439 -2.588 -5.572 1.00 97.50 96 TYR A C 1
ATOM 727 O O . TYR A 1 96 ? -1.027 -2.671 -4.491 1.00 97.50 96 TYR A O 1
ATOM 735 N N . ILE A 1 97 ? -0.476 -3.552 -6.498 1.00 97.75 97 ILE A N 1
ATOM 736 C CA . ILE A 1 97 ? -1.250 -4.791 -6.333 1.00 97.75 97 ILE A CA 1
ATOM 737 C C . ILE A 1 97 ? -0.751 -5.582 -5.124 1.00 97.75 97 ILE A C 1
ATOM 739 O O . ILE A 1 97 ? -1.531 -5.909 -4.231 1.00 97.75 97 ILE A O 1
ATOM 743 N N . LYS A 1 98 ? 0.564 -5.814 -5.038 1.00 98.12 98 LYS A N 1
ATOM 744 C CA . LYS A 1 98 ? 1.163 -6.586 -3.945 1.00 98.12 98 LYS A CA 1
ATOM 745 C C . LYS A 1 98 ? 0.915 -5.945 -2.581 1.00 98.12 98 LYS A C 1
ATOM 747 O O . LYS A 1 98 ? 0.651 -6.638 -1.606 1.00 98.12 98 LYS A O 1
ATOM 752 N N . HIS A 1 99 ? 0.989 -4.623 -2.490 1.00 97.75 99 HIS A N 1
ATOM 753 C CA . HIS A 1 99 ? 0.719 -3.914 -1.245 1.00 97.75 99 HIS A CA 1
ATOM 754 C C . HIS A 1 99 ? -0.746 -4.047 -0.808 1.00 97.75 99 HIS A C 1
ATOM 756 O O . HIS A 1 99 ? -1.012 -4.214 0.379 1.00 97.75 99 HIS A O 1
ATOM 762 N N . GLN A 1 100 ? -1.692 -4.026 -1.751 1.00 97.62 100 GLN A N 1
ATOM 763 C CA . GLN A 1 100 ? -3.102 -4.284 -1.458 1.00 97.62 100 GLN A CA 1
ATOM 764 C C . GLN A 1 100 ? -3.330 -5.729 -0.977 1.00 97.62 100 GLN A C 1
ATOM 766 O O . GLN A 1 100 ? -4.048 -5.939 -0.003 1.00 97.62 100 GLN A O 1
ATOM 771 N N . GLU A 1 101 ? -2.684 -6.718 -1.598 1.00 98.06 101 GLU A N 1
ATOM 772 C CA . GLU A 1 101 ? -2.743 -8.119 -1.154 1.00 98.06 101 GLU A CA 1
ATOM 773 C C . GLU A 1 101 ? -2.185 -8.302 0.264 1.00 98.06 101 GLU A C 1
ATOM 775 O O . GLU A 1 101 ? -2.815 -8.939 1.107 1.00 98.06 101 GLU A O 1
ATOM 780 N N . GLU A 1 102 ? -1.017 -7.723 0.555 1.00 98.19 102 GLU A N 1
ATOM 781 C CA . GLU A 1 102 ? -0.419 -7.780 1.894 1.00 98.19 102 GLU A CA 1
ATOM 782 C C . GLU A 1 102 ? -1.270 -7.046 2.937 1.00 98.19 102 GLU A C 1
ATOM 784 O O . GLU A 1 102 ? -1.353 -7.486 4.085 1.00 98.19 102 GLU A O 1
ATOM 789 N N . PHE A 1 103 ? -1.960 -5.974 2.541 1.00 98.25 103 PHE A N 1
ATOM 790 C CA . PHE A 1 103 ? -2.929 -5.304 3.400 1.00 98.25 103 PHE A CA 1
ATOM 791 C C . PHE A 1 103 ? -4.116 -6.215 3.737 1.00 98.25 103 PHE A C 1
ATOM 793 O O . PHE A 1 103 ? -4.507 -6.301 4.897 1.00 98.25 103 PHE A O 1
ATOM 800 N N . PHE A 1 104 ? -4.666 -6.947 2.767 1.00 97.94 104 PHE A N 1
ATOM 801 C CA . PHE A 1 104 ? -5.770 -7.879 3.029 1.00 97.94 104 PHE A CA 1
ATOM 802 C C . PHE A 1 104 ? -5.338 -9.032 3.942 1.00 97.94 104 PHE A C 1
ATOM 804 O O . PHE A 1 104 ? -6.020 -9.314 4.924 1.00 97.94 104 PHE A O 1
ATOM 811 N N . LYS A 1 105 ? -4.145 -9.599 3.726 1.00 98.19 105 LYS A N 1
ATOM 812 C CA . LYS A 1 105 ? -3.561 -10.603 4.638 1.00 98.19 105 LYS A CA 1
ATOM 813 C C . LYS A 1 105 ? -3.341 -10.060 6.050 1.00 98.19 105 LYS A C 1
ATOM 815 O O . LYS A 1 105 ? -3.415 -10.807 7.027 1.00 98.19 105 LYS A O 1
ATOM 820 N N . LEU A 1 106 ? -3.007 -8.775 6.188 1.00 98.00 106 LEU A N 1
ATOM 821 C CA . LEU A 1 106 ? -2.924 -8.132 7.497 1.00 98.00 106 LEU A CA 1
ATOM 822 C C . LEU A 1 106 ? -4.300 -8.091 8.166 1.00 98.00 106 LEU A C 1
ATOM 824 O O . LEU A 1 106 ? -4.390 -8.438 9.342 1.00 98.00 106 LEU A O 1
ATOM 828 N N . LEU A 1 107 ? -5.346 -7.688 7.440 1.00 97.81 107 LEU A N 1
ATOM 829 C CA . LEU A 1 107 ? -6.702 -7.647 7.984 1.00 97.81 107 LEU A CA 1
ATOM 830 C C . LEU A 1 107 ? -7.154 -9.032 8.448 1.00 97.81 107 LEU A C 1
ATOM 832 O O . LEU A 1 107 ? -7.573 -9.147 9.591 1.00 97.81 107 LEU A O 1
ATOM 836 N N . GLU A 1 108 ? -6.940 -10.089 7.663 1.00 96.75 108 GLU A N 1
ATOM 837 C CA . GLU A 1 108 ? -7.237 -11.475 8.072 1.00 96.75 108 GLU A CA 1
ATOM 838 C C . GLU A 1 108 ? -6.543 -11.857 9.396 1.00 96.75 108 GLU A C 1
ATOM 840 O O . GLU A 1 108 ? -7.133 -12.466 10.288 1.00 96.75 108 GLU A O 1
ATOM 845 N N . LYS A 1 109 ? -5.282 -11.445 9.593 1.00 97.12 109 LYS A N 1
ATOM 846 C CA . LYS A 1 109 ? -4.572 -11.666 10.868 1.00 97.12 109 LYS A CA 1
ATOM 847 C C . LYS A 1 109 ? -5.181 -10.872 12.023 1.00 97.12 109 LYS A C 1
ATOM 849 O O . LYS A 1 109 ? -5.120 -11.319 13.169 1.00 97.12 109 LYS A O 1
ATOM 854 N N . ILE A 1 110 ? -5.697 -9.677 11.750 1.00 97.00 110 ILE A N 1
ATOM 855 C CA . ILE A 1 110 ? -6.378 -8.844 12.743 1.00 97.00 110 ILE A CA 1
ATOM 856 C C . ILE A 1 110 ? -7.724 -9.470 13.115 1.00 97.00 110 ILE A C 1
ATOM 858 O O . ILE A 1 110 ? -8.005 -9.565 14.307 1.00 97.00 110 ILE A O 1
ATOM 862 N N . GLU A 1 111 ? -8.495 -9.955 12.140 1.00 96.00 111 GLU A N 1
ATOM 863 C CA . GLU A 1 111 ? -9.787 -10.634 12.327 1.00 96.00 111 GLU A CA 1
ATOM 864 C C . GLU A 1 111 ? -9.689 -11.781 13.334 1.00 96.00 111 GLU A C 1
ATOM 866 O O . GLU A 1 111 ? -10.476 -11.859 14.281 1.00 96.00 111 GLU A O 1
ATOM 871 N N . LEU A 1 112 ? -8.646 -12.607 13.204 1.00 94.06 112 LEU A N 1
ATOM 872 C CA . LEU A 1 112 ? -8.358 -13.696 14.140 1.00 94.06 112 LEU A CA 1
ATOM 873 C C . LEU A 1 112 ? -8.073 -13.199 15.566 1.00 94.06 112 LEU A C 1
ATOM 875 O O . LEU A 1 112 ? -8.484 -13.834 16.534 1.00 94.06 112 LEU A O 1
ATOM 879 N N . LYS A 1 113 ? -7.375 -12.066 15.717 1.00 94.25 113 LYS A N 1
ATOM 880 C CA . LYS A 1 113 ? -7.039 -11.498 17.035 1.00 94.25 113 LYS A CA 1
ATOM 881 C C . LYS A 1 113 ? -8.248 -10.852 17.710 1.00 94.25 113 LYS A C 1
ATOM 883 O O . LYS A 1 113 ? -8.427 -11.024 18.911 1.00 94.25 113 LYS A O 1
ATOM 888 N N . CYS A 1 114 ? -9.046 -10.091 16.962 1.00 92.94 114 CYS A N 1
ATOM 889 C CA . CYS A 1 114 ? -10.197 -9.369 17.505 1.00 92.94 114 CYS A CA 1
ATOM 890 C C . CYS A 1 114 ? -11.468 -10.221 17.575 1.00 92.94 114 CYS A C 1
ATOM 892 O O . CYS A 1 114 ? -12.428 -9.779 18.194 1.00 92.94 114 CYS A O 1
ATOM 894 N N . SER A 1 115 ? -11.524 -11.398 16.939 1.00 93.19 115 SER A N 1
ATOM 895 C CA . SER A 1 115 ? -12.787 -12.129 16.722 1.00 93.19 115 SER A CA 1
ATOM 896 C C . SER A 1 115 ? -13.843 -11.261 16.017 1.00 93.19 115 SER A C 1
ATOM 898 O O . SER A 1 115 ? -15.013 -11.225 16.401 1.00 93.19 115 SER A O 1
ATOM 900 N N . CYS A 1 116 ? -13.408 -10.534 14.988 1.00 93.69 116 CYS A N 1
ATOM 901 C CA . CYS A 1 116 ? -14.220 -9.638 14.164 1.00 93.69 116 CYS A CA 1
ATOM 902 C C . CYS A 1 116 ? -13.941 -9.887 12.674 1.00 93.69 116 CYS A C 1
ATOM 904 O O . CYS A 1 116 ? -13.014 -10.623 12.349 1.00 93.69 116 CYS A O 1
ATOM 906 N N . ARG A 1 117 ? -14.741 -9.310 11.771 1.00 95.62 117 ARG A N 1
ATOM 907 C CA . ARG A 1 117 ? -14.592 -9.444 10.313 1.00 95.62 117 ARG A CA 1
ATOM 908 C C . ARG A 1 117 ? -14.687 -8.087 9.622 1.00 95.62 117 ARG A C 1
ATOM 910 O O . ARG A 1 117 ? -15.619 -7.342 9.902 1.00 95.62 117 ARG A O 1
ATOM 917 N N . PHE A 1 118 ? -13.782 -7.783 8.698 1.00 96.31 118 PHE A N 1
ATOM 918 C CA . PHE A 1 118 ? -13.867 -6.619 7.819 1.00 96.31 118 PHE A CA 1
ATOM 919 C C . PHE A 1 118 ? -14.717 -6.963 6.593 1.00 96.31 118 PHE A C 1
ATOM 921 O O . PHE A 1 118 ? -14.409 -7.882 5.836 1.00 96.31 118 PHE A O 1
ATOM 928 N N . THR A 1 119 ? -15.795 -6.215 6.377 1.00 95.25 119 THR A N 1
ATOM 929 C CA . THR A 1 119 ? -16.700 -6.444 5.237 1.00 95.25 119 THR A CA 1
ATOM 930 C C . THR A 1 119 ? -16.264 -5.728 3.967 1.00 95.25 119 THR A C 1
ATOM 932 O O . THR A 1 119 ? -16.483 -6.249 2.876 1.00 95.25 119 THR A O 1
ATOM 935 N N . ASP A 1 120 ? -15.587 -4.583 4.099 1.00 96.00 120 ASP A N 1
ATOM 936 C CA . ASP A 1 120 ? -15.048 -3.826 2.966 1.00 96.00 120 ASP A CA 1
ATOM 937 C C . ASP A 1 120 ? -13.557 -3.456 3.147 1.00 96.00 120 ASP A C 1
ATOM 939 O O . ASP A 1 120 ? -13.196 -2.300 3.410 1.00 96.00 120 ASP A O 1
ATOM 943 N N . PRO A 1 121 ? -12.651 -4.442 2.979 1.00 96.12 121 PRO A N 1
ATOM 944 C CA . PRO A 1 121 ? -11.204 -4.224 2.998 1.00 96.12 121 PRO A CA 1
ATOM 945 C C . PRO A 1 121 ? -10.714 -3.154 2.016 1.00 96.12 121 PRO A C 1
ATOM 947 O O . PRO A 1 121 ? -9.746 -2.440 2.296 1.00 96.12 121 PRO A O 1
ATOM 950 N N . LEU A 1 122 ? -11.353 -3.038 0.848 1.00 95.31 122 LEU A N 1
ATOM 951 C CA . LEU A 1 122 ? -10.903 -2.151 -0.222 1.00 95.31 122 LEU A CA 1
ATOM 952 C C . LEU A 1 122 ? -11.197 -0.688 0.111 1.00 95.31 122 LEU A C 1
ATOM 954 O O . LEU A 1 122 ? -10.344 0.179 -0.105 1.00 95.31 122 LEU A O 1
ATOM 958 N N . THR A 1 123 ? -12.378 -0.401 0.654 1.00 93.94 123 THR A N 1
ATOM 959 C CA . THR A 1 123 ? -12.713 0.945 1.119 1.00 93.94 123 THR A CA 1
ATOM 960 C C . THR A 1 123 ? -11.799 1.361 2.261 1.00 93.94 123 THR A C 1
ATOM 962 O O . THR A 1 123 ? -11.277 2.480 2.233 1.00 93.94 123 THR A O 1
ATOM 965 N N . LEU A 1 124 ? -11.501 0.466 3.207 1.00 94.81 124 LEU A N 1
ATOM 966 C CA . LEU A 1 124 ? -10.533 0.746 4.269 1.00 94.81 124 LEU A CA 1
ATOM 967 C C . LEU A 1 124 ? -9.132 1.046 3.703 1.00 94.81 124 LEU A C 1
ATOM 969 O O . LEU A 1 124 ? -8.510 2.044 4.075 1.00 94.81 124 LEU A O 1
ATOM 973 N N . TYR A 1 125 ? -8.665 0.253 2.733 1.00 96.12 125 TYR A N 1
ATOM 974 C CA . TYR A 1 125 ? -7.396 0.503 2.045 1.00 96.12 125 TYR A CA 1
ATOM 975 C C . TYR A 1 125 ? -7.364 1.895 1.396 1.00 96.12 125 TYR A C 1
ATOM 977 O O . TYR A 1 125 ? -6.397 2.636 1.563 1.00 96.12 125 TYR A O 1
ATOM 985 N N . ARG A 1 126 ? -8.438 2.302 0.709 1.00 93.75 126 ARG A N 1
ATOM 986 C CA . ARG A 1 126 ? -8.550 3.627 0.068 1.00 93.75 126 ARG A CA 1
ATOM 987 C C . ARG A 1 126 ? -8.604 4.784 1.068 1.00 93.75 126 ARG A C 1
ATOM 989 O O . ARG A 1 126 ? -8.175 5.889 0.737 1.00 93.75 126 ARG A O 1
ATOM 996 N N . HIS A 1 127 ? -9.092 4.563 2.288 1.00 91.94 127 HIS A N 1
ATOM 997 C CA . HIS A 1 127 ? -9.050 5.573 3.351 1.00 91.94 127 HIS A CA 1
ATOM 998 C C . HIS A 1 127 ? -7.623 5.840 3.841 1.00 91.94 127 HIS A C 1
ATOM 1000 O O . HIS A 1 127 ? -7.248 6.994 4.071 1.00 91.94 127 HIS A O 1
ATOM 1006 N N . ILE A 1 128 ? -6.811 4.789 3.952 1.00 93.50 128 ILE A N 1
ATOM 1007 C CA . ILE A 1 128 ? -5.426 4.878 4.430 1.00 93.50 128 ILE A CA 1
ATOM 1008 C C . ILE A 1 128 ? -4.483 5.317 3.295 1.00 93.50 128 ILE A C 1
ATOM 1010 O O . ILE A 1 128 ? -3.644 6.207 3.462 1.00 93.50 128 ILE A O 1
ATOM 1014 N N . PHE A 1 129 ? -4.666 4.754 2.102 1.00 94.25 129 PHE A N 1
ATOM 1015 C CA . PHE A 1 129 ? -3.790 4.921 0.943 1.00 94.25 129 PHE A CA 1
ATOM 1016 C C . PHE A 1 129 ? -4.480 5.631 -0.225 1.00 94.25 129 PHE A C 1
ATOM 1018 O O . PHE A 1 129 ? -4.415 5.189 -1.368 1.00 94.25 129 PHE A O 1
ATOM 1025 N N . SER A 1 130 ? -5.131 6.760 0.057 1.00 92.06 130 SER A N 1
ATOM 1026 C CA . SER A 1 130 ? -6.001 7.470 -0.897 1.00 92.06 130 SER A CA 1
ATOM 1027 C C . SER A 1 130 ? -5.357 7.893 -2.223 1.00 92.06 130 SER A C 1
ATOM 1029 O O . SER A 1 130 ? -6.080 8.081 -3.199 1.00 92.06 130 SER A O 1
ATOM 1031 N N . LYS A 1 131 ? -4.025 8.039 -2.292 1.00 91.69 131 LYS A N 1
ATOM 1032 C CA . LYS A 1 131 ? -3.328 8.405 -3.539 1.00 91.69 131 LYS A CA 1
ATOM 1033 C C . LYS A 1 131 ? -2.800 7.206 -4.329 1.00 91.69 131 LYS A C 1
ATOM 1035 O O . LYS A 1 131 ? -2.454 7.382 -5.495 1.00 91.69 131 LYS A O 1
ATOM 1040 N N . ASN A 1 132 ? -2.739 6.014 -3.731 1.00 94.25 132 ASN A N 1
ATOM 1041 C CA . ASN A 1 132 ? -2.204 4.829 -4.399 1.00 94.25 132 ASN A CA 1
ATOM 1042 C C . ASN A 1 132 ? -3.124 4.384 -5.543 1.00 94.25 132 ASN A C 1
ATOM 1044 O O . ASN A 1 132 ? -4.330 4.219 -5.362 1.00 94.25 132 ASN A O 1
ATOM 1048 N N . ASN A 1 133 ? -2.538 4.172 -6.718 1.00 94.19 133 ASN A N 1
ATOM 1049 C CA . ASN A 1 133 ? -3.200 3.694 -7.927 1.00 94.19 133 ASN A CA 1
ATOM 1050 C C . ASN A 1 133 ? -2.177 3.009 -8.857 1.00 94.19 133 ASN A C 1
ATOM 1052 O O . ASN A 1 133 ? -0.992 2.928 -8.544 1.00 94.19 133 ASN A O 1
ATOM 1056 N N . TYR A 1 134 ? -2.613 2.543 -10.027 1.00 94.62 134 TYR A N 1
ATOM 1057 C CA . TYR A 1 134 ? -1.752 1.835 -10.986 1.00 94.62 134 TYR A CA 1
ATOM 1058 C C . TYR A 1 134 ? -0.569 2.652 -11.529 1.00 94.62 134 TYR A C 1
ATOM 1060 O O . TYR A 1 134 ? 0.394 2.075 -12.025 1.00 94.62 134 TYR A O 1
ATOM 1068 N N . SER A 1 135 ? -0.636 3.981 -11.454 1.00 92.94 135 SER A N 1
ATOM 1069 C CA . SER A 1 135 ? 0.383 4.903 -11.968 1.00 92.94 135 SER A CA 1
ATOM 1070 C C . SER A 1 135 ? 1.197 5.584 -10.868 1.00 92.94 135 SER A C 1
ATOM 1072 O O . SER A 1 135 ? 2.208 6.214 -11.166 1.00 92.94 135 SER A O 1
ATOM 1074 N N . TYR A 1 136 ? 0.780 5.477 -9.605 1.00 93.19 136 TYR A N 1
ATOM 1075 C CA . TYR A 1 136 ? 1.470 6.083 -8.471 1.00 93.19 136 TYR A CA 1
ATOM 1076 C C . TYR A 1 136 ? 1.341 5.212 -7.227 1.00 93.19 136 TYR A C 1
ATOM 1078 O O . TYR A 1 136 ? 0.237 4.855 -6.817 1.00 93.19 136 TYR A O 1
ATOM 1086 N N . PHE A 1 137 ? 2.471 4.932 -6.584 1.00 94.25 137 PHE A N 1
ATOM 1087 C CA . PHE A 1 137 ? 2.518 4.074 -5.412 1.00 94.25 137 PHE A CA 1
ATOM 1088 C C . PHE A 1 137 ? 3.496 4.588 -4.353 1.00 94.25 137 PHE A C 1
ATOM 1090 O O . PHE A 1 137 ? 4.624 4.972 -4.660 1.00 94.25 137 PHE A O 1
ATOM 1097 N N . THR A 1 138 ? 3.080 4.511 -3.091 1.00 92.94 138 THR A N 1
ATOM 1098 C CA . THR A 1 138 ? 3.953 4.614 -1.919 1.00 92.94 138 THR A CA 1
ATOM 1099 C C . THR A 1 138 ? 3.429 3.748 -0.776 1.00 92.94 138 THR A C 1
ATOM 1101 O O . THR A 1 138 ? 2.232 3.469 -0.666 1.00 92.94 138 THR A O 1
ATOM 1104 N N . PHE A 1 139 ? 4.350 3.330 0.087 1.00 91.56 139 PHE A N 1
ATOM 1105 C CA . PHE A 1 139 ? 4.076 2.515 1.268 1.00 91.56 139 PHE A CA 1
ATOM 1106 C C . PHE A 1 139 ? 3.493 3.323 2.433 1.00 91.56 139 PHE A C 1
ATOM 1108 O O . PHE A 1 139 ? 2.919 2.753 3.354 1.00 91.56 139 PHE A O 1
ATOM 1115 N N . ALA A 1 140 ? 3.653 4.648 2.428 1.00 90.44 140 ALA A N 1
ATOM 1116 C CA . ALA A 1 140 ? 3.176 5.493 3.515 1.00 90.44 140 ALA A CA 1
ATOM 1117 C C . ALA A 1 140 ? 1.678 5.809 3.378 1.00 90.44 140 ALA A C 1
ATOM 1119 O O . ALA A 1 140 ? 1.160 6.023 2.279 1.00 90.44 140 ALA A O 1
ATOM 1120 N N . ALA A 1 141 ? 0.984 5.888 4.513 1.00 89.88 141 ALA A N 1
ATOM 1121 C CA . ALA A 1 141 ? -0.374 6.406 4.578 1.00 89.88 141 ALA A CA 1
ATOM 1122 C C . ALA A 1 141 ? -0.414 7.867 4.101 1.00 89.88 141 ALA A C 1
ATOM 1124 O O . ALA A 1 141 ? 0.503 8.651 4.345 1.00 89.88 141 ALA A O 1
ATOM 1125 N N . HIS A 1 142 ? -1.497 8.242 3.423 1.00 82.50 142 HIS A N 1
ATOM 1126 C CA . HIS A 1 142 ? -1.596 9.535 2.745 1.00 82.50 142 HIS A CA 1
ATOM 1127 C C . HIS A 1 142 ? -2.521 10.512 3.466 1.00 82.50 142 HIS A C 1
ATOM 1129 O O . HIS A 1 142 ? -3.573 10.092 3.952 1.00 82.50 142 HIS A O 1
ATOM 1135 N N . PRO A 1 143 ? -2.248 11.826 3.415 1.00 75.56 143 PRO A N 1
ATOM 1136 C CA . PRO A 1 143 ? -3.273 12.826 3.674 1.00 75.56 143 PRO A CA 1
ATOM 1137 C C . PRO A 1 143 ? -4.327 12.768 2.573 1.00 75.56 143 PRO A C 1
ATOM 1139 O O . PRO A 1 143 ? -3.991 12.682 1.386 1.00 75.56 143 PRO A O 1
ATOM 1142 N N . LYS A 1 144 ? -5.602 12.861 2.960 1.00 59.12 144 LYS A N 1
ATOM 1143 C CA . LYS A 1 144 ? -6.728 12.807 2.017 1.00 59.12 144 LYS A CA 1
ATOM 1144 C C . LYS A 1 144 ? -6.833 14.067 1.132 1.00 59.12 144 LYS A C 1
ATOM 1146 O O . LYS A 1 144 ? -7.584 14.018 0.170 1.00 59.12 144 LYS A O 1
ATOM 1151 N N . GLN A 1 145 ? -6.094 15.161 1.395 1.00 56.28 145 GLN A N 1
ATOM 1152 C CA . GLN A 1 145 ? -6.070 16.387 0.565 1.00 56.28 145 GLN A CA 1
ATOM 1153 C C . GLN A 1 145 ? -4.970 17.385 0.998 1.00 56.28 145 GLN A C 1
ATOM 1155 O O . GLN A 1 145 ? -4.263 17.131 1.969 1.00 56.28 145 GLN A O 1
ATOM 1160 N N . LYS A 1 146 ? -4.819 18.508 0.266 1.00 52.28 146 LYS A N 1
ATOM 1161 C CA . LYS A 1 146 ? -4.050 19.705 0.679 1.00 52.28 146 LYS A CA 1
ATOM 1162 C C . LYS A 1 146 ? -4.675 20.296 1.956 1.00 52.28 146 LYS A C 1
ATOM 1164 O O . LYS A 1 146 ? -5.483 21.212 1.875 1.00 52.28 146 LYS A O 1
ATOM 1169 N N . THR A 1 147 ? -4.369 19.729 3.110 1.00 47.78 147 THR A N 1
ATOM 1170 C CA . THR A 1 147 ? -4.709 20.281 4.428 1.00 47.78 147 THR A CA 1
ATOM 1171 C C . THR A 1 147 ? -3.448 20.824 5.096 1.00 47.78 147 THR A C 1
ATOM 1173 O O . THR A 1 147 ? -2.347 20.496 4.655 1.00 47.78 147 THR A O 1
ATOM 1176 N N . ASP A 1 148 ? -3.616 21.630 6.148 1.00 56.84 148 ASP A N 1
ATOM 1177 C CA . ASP A 1 148 ? -2.567 22.422 6.820 1.00 56.84 148 ASP A CA 1
ATOM 1178 C C . ASP A 1 148 ? -1.326 21.631 7.295 1.00 56.84 148 ASP A C 1
ATOM 1180 O O . ASP A 1 148 ? -0.273 22.227 7.510 1.00 56.84 148 ASP A O 1
ATOM 1184 N N . ASP A 1 149 ? -1.403 20.295 7.378 1.00 61.53 149 ASP A N 1
ATOM 1185 C CA . ASP A 1 149 ? -0.242 19.405 7.503 1.00 61.53 149 ASP A CA 1
ATOM 1186 C C . ASP A 1 149 ? -0.257 18.321 6.397 1.00 61.53 149 ASP A C 1
ATOM 1188 O O . ASP A 1 149 ? -1.120 17.430 6.404 1.00 61.53 149 ASP A O 1
ATOM 1192 N N . PRO A 1 150 ? 0.694 18.349 5.441 1.00 63.72 150 PRO A N 1
ATOM 1193 C CA . PRO A 1 150 ? 0.788 17.391 4.340 1.00 63.72 150 PRO A CA 1
ATOM 1194 C C . PRO A 1 150 ? 1.233 15.983 4.771 1.00 63.72 150 PRO A C 1
ATOM 1196 O O . PRO A 1 150 ? 1.461 15.143 3.900 1.00 63.72 150 PRO A O 1
ATOM 1199 N N . ASN A 1 151 ? 1.346 15.699 6.073 1.00 66.81 151 ASN A N 1
ATOM 1200 C CA . ASN A 1 151 ? 1.771 14.398 6.596 1.00 66.81 151 ASN A CA 1
ATOM 1201 C C . ASN A 1 151 ? 0.683 13.648 7.382 1.00 66.81 151 ASN A C 1
ATOM 1203 O O . ASN A 1 151 ? 0.912 12.516 7.812 1.00 66.81 151 ASN A O 1
ATOM 1207 N N . ILE A 1 152 ? -0.504 14.234 7.581 1.00 80.50 152 ILE A N 1
ATOM 1208 C CA . ILE A 1 152 ? -1.526 13.648 8.458 1.00 80.50 152 ILE A CA 1
ATOM 1209 C C . ILE A 1 152 ? -2.602 12.892 7.667 1.00 80.50 152 ILE A C 1
ATOM 1211 O O . ILE A 1 152 ? -3.384 13.473 6.914 1.00 80.50 152 ILE A O 1
ATOM 1215 N N . ASN A 1 153 ? -2.712 11.580 7.898 1.00 88.25 153 ASN A N 1
ATOM 1216 C CA . ASN A 1 153 ? -3.873 10.806 7.473 1.00 88.25 153 ASN A CA 1
ATOM 1217 C C . ASN A 1 153 ? -5.027 11.024 8.472 1.00 88.25 153 ASN A C 1
ATOM 1219 O O . ASN A 1 153 ? -5.002 10.503 9.585 1.00 88.25 153 ASN A O 1
ATOM 1223 N N . LYS A 1 154 ? -6.051 11.785 8.059 1.00 88.00 154 LYS A N 1
ATOM 1224 C CA . LYS A 1 154 ? -7.210 12.144 8.901 1.00 88.00 154 LYS A CA 1
ATOM 1225 C C . LYS A 1 154 ? -7.952 10.929 9.468 1.00 88.00 154 LYS A C 1
ATOM 1227 O O . LYS A 1 154 ? -8.451 10.998 10.583 1.00 88.00 154 LYS A O 1
ATOM 1232 N N . PHE A 1 155 ? -8.040 9.840 8.706 1.00 91.25 155 PHE A N 1
ATOM 1233 C CA . PHE A 1 155 ? -8.729 8.627 9.142 1.00 91.25 155 PHE A CA 1
ATOM 1234 C C . PHE A 1 155 ? -7.966 7.929 10.274 1.00 91.25 155 PHE A C 1
ATOM 1236 O O . PHE A 1 155 ? -8.549 7.621 11.310 1.00 91.25 155 PHE A O 1
ATOM 1243 N N . LEU A 1 156 ? -6.656 7.738 10.104 1.00 92.00 156 LEU A N 1
ATOM 1244 C CA . LEU A 1 156 ? -5.800 7.167 11.138 1.00 92.00 156 LEU A CA 1
ATOM 1245 C C . LEU A 1 156 ? -5.811 8.043 12.395 1.00 92.00 156 LEU A C 1
ATOM 1247 O O . LEU A 1 156 ? -5.990 7.517 13.491 1.00 92.00 156 LEU A O 1
ATOM 1251 N N . GLU A 1 157 ? -5.735 9.367 12.242 1.00 89.88 157 GLU A N 1
ATOM 1252 C CA . GLU A 1 157 ? -5.826 10.277 13.387 1.00 89.88 157 GLU A CA 1
ATOM 1253 C C . GLU A 1 157 ? -7.164 10.221 14.108 1.00 89.88 157 GLU A C 1
ATOM 1255 O O . GLU A 1 157 ? -7.177 10.195 15.336 1.00 89.88 157 GLU A O 1
ATOM 1260 N N . LEU A 1 158 ? -8.277 10.141 13.379 1.00 91.44 158 LEU A N 1
ATOM 1261 C CA . LEU A 1 158 ? -9.590 9.943 13.984 1.00 91.44 158 LEU A CA 1
ATOM 1262 C C . LEU A 1 158 ? -9.617 8.646 14.799 1.00 91.44 158 LEU A C 1
ATOM 1264 O O . LEU A 1 158 ? -9.994 8.673 15.968 1.00 91.44 158 LEU A O 1
ATOM 1268 N N . LEU A 1 159 ? -9.130 7.539 14.230 1.00 92.88 159 LEU A N 1
ATOM 1269 C CA . LEU A 1 159 ? -9.046 6.250 14.920 1.00 92.88 159 LEU A CA 1
ATOM 1270 C C . LEU A 1 159 ? -8.200 6.345 16.200 1.00 92.88 159 LEU A C 1
ATOM 1272 O O . LEU A 1 159 ? -8.568 5.778 17.229 1.00 92.88 159 LEU A O 1
ATOM 1276 N N . ARG A 1 160 ? -7.091 7.090 16.172 1.00 91.44 160 ARG A N 1
ATOM 1277 C CA . ARG A 1 160 ? -6.263 7.337 17.359 1.00 91.44 160 ARG A CA 1
ATOM 1278 C C . ARG A 1 160 ? -6.991 8.164 18.405 1.00 91.44 160 ARG A C 1
ATOM 1280 O O . ARG A 1 160 ? -7.022 7.741 19.557 1.00 91.44 160 ARG A O 1
ATOM 1287 N N . ILE A 1 161 ? -7.526 9.325 18.031 1.00 91.06 161 ILE A N 1
ATOM 1288 C CA . ILE A 1 161 ? -8.212 10.240 18.954 1.00 91.06 161 ILE A CA 1
ATOM 1289 C C . ILE A 1 161 ? -9.350 9.500 19.656 1.00 91.06 161 ILE A C 1
ATOM 1291 O O . ILE A 1 161 ? -9.404 9.507 20.883 1.00 91.06 161 ILE A O 1
ATOM 1295 N N . GLN A 1 162 ? -10.173 8.777 18.895 1.00 93.31 162 GLN A N 1
ATOM 1296 C CA . GLN A 1 162 ? -11.291 8.005 19.430 1.00 93.31 162 GLN A CA 1
ATOM 1297 C C . GLN A 1 162 ? -10.821 6.899 20.379 1.00 93.31 162 GLN A C 1
ATOM 1299 O O . GLN A 1 162 ? -11.244 6.837 21.529 1.00 93.31 162 GLN A O 1
ATOM 1304 N N . THR A 1 163 ? -9.828 6.100 19.977 1.00 92.56 163 THR A N 1
ATOM 1305 C CA . THR A 1 163 ? -9.278 5.045 20.846 1.00 92.56 163 THR A CA 1
ATOM 1306 C C . THR A 1 163 ? -8.701 5.601 22.159 1.00 92.56 163 THR A C 1
ATOM 1308 O O . THR A 1 163 ? -8.783 4.950 23.206 1.00 92.56 163 THR A O 1
ATOM 1311 N N . PHE A 1 164 ? -8.102 6.799 22.131 1.00 92.19 164 PHE A N 1
ATOM 1312 C CA . PHE A 1 164 ? -7.649 7.482 23.345 1.00 92.19 164 PHE A CA 1
ATOM 1313 C C . PHE A 1 164 ? -8.822 7.970 24.195 1.00 92.19 164 PHE A C 1
ATOM 1315 O O . PHE A 1 164 ? -8.824 7.680 25.391 1.00 92.19 164 PHE A O 1
ATOM 1322 N N . SER A 1 165 ? -9.808 8.636 23.585 1.00 93.25 165 SER A N 1
ATOM 1323 C CA . SER A 1 165 ? -11.036 9.101 24.246 1.00 93.25 165 SER A CA 1
ATOM 1324 C C . SER A 1 165 ? -11.709 7.964 25.014 1.00 93.25 165 SER A C 1
ATOM 1326 O O . SER A 1 165 ? -11.956 8.082 26.213 1.00 93.25 165 SER A O 1
ATOM 1328 N N . PHE A 1 166 ? -11.848 6.794 24.379 1.00 95.25 166 PHE A N 1
ATOM 1329 C CA . PHE A 1 166 ? -12.463 5.618 24.994 1.00 95.25 166 PHE A CA 1
ATOM 1330 C C . PHE A 1 166 ? -11.758 5.198 26.280 1.00 95.25 166 PHE A C 1
ATOM 1332 O O . PHE A 1 166 ? -12.393 4.976 27.313 1.00 95.25 166 PHE A O 1
ATOM 1339 N N . LYS A 1 167 ? -10.420 5.136 26.257 1.00 94.69 167 LYS A N 1
ATOM 1340 C CA . LYS A 1 167 ? -9.657 4.828 27.471 1.00 94.69 167 LYS A CA 1
ATOM 1341 C C . LYS A 1 167 ? -9.788 5.938 28.505 1.00 94.69 167 LYS A C 1
ATOM 1343 O O . LYS A 1 167 ? -9.962 5.618 29.676 1.00 94.69 167 LYS A O 1
ATOM 1348 N N . THR A 1 168 ? -9.727 7.205 28.108 1.00 94.56 168 THR A N 1
ATOM 1349 C CA . THR A 1 168 ? -9.866 8.335 29.035 1.00 94.56 168 THR A CA 1
ATOM 1350 C C . THR A 1 168 ? -11.199 8.268 29.780 1.00 94.56 168 THR A C 1
ATOM 1352 O O . THR A 1 168 ? -11.191 8.299 31.010 1.00 94.56 168 THR A O 1
ATOM 1355 N N . THR A 1 169 ? -12.313 8.047 29.078 1.00 96.25 169 THR A N 1
ATOM 1356 C CA . THR A 1 169 ? -13.646 7.878 29.679 1.00 96.25 169 THR A CA 1
ATOM 1357 C C . THR A 1 169 ? -13.695 6.689 30.635 1.00 96.25 169 THR A C 1
ATOM 1359 O O . THR A 1 169 ? -14.198 6.804 31.752 1.00 96.25 169 THR A O 1
ATOM 1362 N N . LEU A 1 170 ? -13.107 5.549 30.264 1.00 96.50 170 LEU A N 1
ATOM 1363 C CA . LEU A 1 170 ? -13.092 4.375 31.138 1.00 96.50 170 LEU A CA 1
ATOM 1364 C C . LEU A 1 170 ? -12.220 4.565 32.390 1.00 96.50 170 LEU A C 1
ATOM 1366 O O . LEU A 1 170 ? -12.567 4.037 33.443 1.00 96.50 170 LEU A O 1
ATOM 1370 N N . TYR A 1 171 ? -11.120 5.320 32.320 1.00 96.31 171 TYR A N 1
ATOM 1371 C CA . TYR A 1 171 ? -10.254 5.598 33.475 1.00 96.31 171 TYR A CA 1
ATOM 1372 C C . TYR A 1 171 ? -10.713 6.784 34.336 1.00 96.31 171 TYR A C 1
ATOM 1374 O O . TYR A 1 171 ? -10.254 6.913 35.474 1.00 96.31 171 TYR A O 1
ATOM 1382 N N . ASN A 1 172 ? -11.583 7.653 33.823 1.00 96.25 172 ASN A N 1
ATOM 1383 C CA . ASN A 1 172 ? -12.044 8.834 34.541 1.00 96.25 172 ASN A CA 1
ATOM 1384 C C . ASN A 1 172 ? -13.030 8.444 35.671 1.00 96.25 172 ASN A C 1
ATOM 1386 O O . ASN A 1 172 ? -14.050 7.805 35.416 1.00 96.25 172 ASN A O 1
ATOM 1390 N N . PRO A 1 173 ? -12.752 8.805 36.941 1.00 95.12 173 PRO A N 1
ATOM 1391 C CA . PRO A 1 173 ? -13.648 8.504 38.060 1.00 95.12 173 PRO A CA 1
ATOM 1392 C C . PRO A 1 173 ? -14.921 9.359 38.078 1.00 95.12 173 PRO A C 1
ATOM 1394 O O . PRO A 1 173 ? -15.857 9.008 38.785 1.00 95.12 173 PRO A O 1
ATOM 1397 N N . ALA A 1 174 ? -14.954 10.467 37.332 1.00 95.94 174 ALA A N 1
ATOM 1398 C CA . ALA A 1 174 ? -16.128 11.329 37.194 1.00 95.94 174 ALA A CA 1
ATOM 1399 C C . ALA A 1 174 ? -17.060 10.898 36.045 1.00 95.94 174 ALA A C 1
ATOM 1401 O O . ALA A 1 174 ? -17.981 11.634 35.707 1.00 95.94 174 ALA A O 1
ATOM 1402 N N . THR A 1 175 ? -16.800 9.747 35.417 1.00 96.69 175 THR A N 1
ATOM 1403 C CA . THR A 1 175 ? -17.624 9.219 34.327 1.00 96.69 175 THR A CA 1
ATOM 1404 C C . THR A 1 175 ? -18.986 8.792 34.857 1.00 96.69 175 THR A C 1
ATOM 1406 O O . THR A 1 175 ? -19.084 7.890 35.690 1.00 96.69 175 THR A O 1
ATOM 1409 N N . ASP A 1 176 ? -20.029 9.447 34.361 1.00 97.12 176 ASP A N 1
ATOM 1410 C CA . ASP A 1 176 ? -21.419 9.138 34.657 1.00 97.12 176 ASP A CA 1
ATOM 1411 C C . ASP A 1 176 ? -22.028 8.202 33.599 1.00 97.12 176 ASP A C 1
ATOM 1413 O O . ASP A 1 176 ? -21.383 7.792 32.631 1.00 97.12 176 ASP A O 1
ATOM 1417 N N . GLU A 1 177 ? -23.288 7.828 33.805 1.00 96.94 177 GLU A N 1
ATOM 1418 C CA . GLU A 1 177 ? -24.025 6.947 32.897 1.00 96.94 177 GLU A CA 1
ATOM 1419 C C . GLU A 1 177 ? -24.143 7.541 31.486 1.00 96.94 177 GLU A C 1
ATOM 1421 O O . GLU A 1 177 ? -23.909 6.839 30.503 1.00 96.94 177 GLU A O 1
ATOM 1426 N N . SER A 1 178 ? -24.407 8.849 31.382 1.00 97.06 178 SER A N 1
ATOM 1427 C CA . SER A 1 178 ? -24.500 9.544 30.095 1.00 97.06 178 SER A CA 1
ATOM 1428 C C . SER A 1 178 ? -23.195 9.446 29.305 1.00 97.06 178 SER A C 1
ATOM 1430 O O . SER A 1 178 ? -23.232 9.179 28.105 1.00 97.06 178 SER A O 1
ATOM 1432 N N . ALA A 1 179 ? -22.042 9.626 29.952 1.00 97.06 179 ALA A N 1
ATOM 1433 C CA . ALA A 1 179 ? -20.742 9.495 29.304 1.00 97.06 179 ALA A CA 1
ATOM 1434 C C . ALA A 1 179 ? -20.454 8.054 28.847 1.00 97.06 179 ALA A C 1
ATOM 1436 O O . ALA A 1 179 ? -19.831 7.858 27.802 1.00 97.06 179 ALA A O 1
ATOM 1437 N N . LEU A 1 180 ? -20.923 7.040 29.585 1.00 96.75 180 LEU A N 1
ATOM 1438 C CA . LEU A 1 180 ? -20.806 5.638 29.166 1.00 96.75 180 LEU A CA 1
ATOM 1439 C C . LEU A 1 180 ? -21.710 5.304 27.975 1.00 96.75 180 LEU A C 1
ATOM 1441 O O . LEU A 1 180 ? -21.294 4.540 27.106 1.00 96.75 180 LEU A O 1
ATOM 1445 N N . ILE A 1 181 ? -22.911 5.879 27.901 1.00 95.38 181 ILE A N 1
ATOM 1446 C CA . ILE A 1 181 ? -23.789 5.726 26.732 1.00 95.38 181 ILE A CA 1
ATOM 1447 C C . ILE A 1 181 ? -23.139 6.371 25.503 1.00 95.38 181 ILE A C 1
ATOM 1449 O O . ILE A 1 181 ? -23.031 5.720 24.465 1.00 95.38 181 ILE A O 1
ATOM 1453 N N . THR A 1 182 ? -22.628 7.602 25.630 1.00 96.56 182 THR A N 1
ATOM 1454 C CA . THR A 1 182 ? -21.889 8.275 24.548 1.00 96.56 182 THR A CA 1
ATOM 1455 C C . THR A 1 182 ? -20.700 7.438 24.082 1.00 96.56 182 THR A C 1
ATOM 1457 O O . THR A 1 182 ? -20.538 7.229 22.885 1.00 96.56 182 THR A O 1
ATOM 1460 N N . LEU A 1 183 ? -19.926 6.871 25.014 1.00 96.38 183 LEU A N 1
ATOM 1461 C CA . LEU A 1 183 ? -18.823 5.962 24.698 1.00 96.38 183 LEU A CA 1
ATOM 1462 C C . LEU A 1 183 ? -19.273 4.764 23.843 1.00 96.38 183 LEU A C 1
ATOM 1464 O O . LEU A 1 183 ? -18.586 4.396 22.893 1.00 96.38 183 LEU A O 1
ATOM 1468 N N . LEU A 1 184 ? -20.400 4.130 24.177 1.00 95.38 184 LEU A N 1
ATOM 1469 C CA . LEU A 1 184 ? -20.912 2.981 23.421 1.00 95.38 184 LEU A CA 1
ATOM 1470 C C . LEU A 1 184 ? -21.353 3.372 22.004 1.00 95.38 184 LEU A C 1
ATOM 1472 O O . LEU A 1 184 ? -21.116 2.603 21.072 1.00 95.38 184 LEU A O 1
ATOM 1476 N N . ILE A 1 185 ? -21.948 4.556 21.839 1.00 94.69 185 ILE A N 1
ATOM 1477 C CA . ILE A 1 185 ? -22.322 5.104 20.527 1.00 94.69 185 ILE A CA 1
ATOM 1478 C C . ILE A 1 185 ? -21.066 5.369 19.694 1.00 94.69 185 ILE A C 1
ATOM 1480 O O . ILE A 1 185 ? -20.959 4.862 18.583 1.00 94.69 185 ILE A O 1
ATOM 1484 N N . GLU A 1 186 ? -20.071 6.064 20.250 1.00 95.62 186 GLU A N 1
ATOM 1485 C CA . GLU A 1 186 ? -18.820 6.357 19.540 1.00 95.62 186 GLU A CA 1
ATOM 1486 C C . GLU A 1 186 ? -18.058 5.075 19.154 1.00 95.62 186 GLU A C 1
ATOM 1488 O O . GLU A 1 186 ? -17.447 4.997 18.085 1.00 95.62 186 GLU A O 1
ATOM 1493 N N . ILE A 1 187 ? -18.101 4.036 19.997 1.00 95.69 187 ILE A N 1
ATOM 1494 C CA . ILE A 1 187 ? -17.555 2.714 19.661 1.00 95.69 187 ILE A CA 1
ATOM 1495 C C . ILE A 1 187 ? -18.288 2.114 18.455 1.00 95.69 187 ILE A C 1
ATOM 1497 O O . ILE A 1 187 ? -17.634 1.552 17.572 1.00 95.69 187 ILE A O 1
ATOM 1501 N N . GLN A 1 188 ? -19.617 2.217 18.408 1.00 94.50 188 GLN A N 1
ATOM 1502 C CA . GLN A 1 188 ? -20.408 1.685 17.303 1.00 94.50 188 GLN A CA 1
ATOM 1503 C C . GLN A 1 188 ? -20.163 2.463 16.003 1.00 94.50 188 GLN A C 1
ATOM 1505 O O . GLN A 1 188 ? -19.972 1.840 14.958 1.00 94.50 188 GLN A O 1
ATOM 1510 N N . ASP A 1 189 ? -20.046 3.790 16.075 1.00 95.00 189 ASP A N 1
ATOM 1511 C CA . ASP A 1 189 ? -19.661 4.631 14.937 1.00 95.00 189 ASP A CA 1
ATOM 1512 C C . ASP A 1 189 ? -18.294 4.202 14.384 1.00 95.00 189 ASP A C 1
ATOM 1514 O O . ASP A 1 189 ? -18.097 4.079 13.174 1.00 95.00 189 ASP A O 1
ATOM 1518 N N . MET A 1 190 ? -17.333 3.905 15.266 1.00 94.94 190 MET A N 1
ATOM 1519 C CA . MET A 1 190 ? -16.017 3.405 14.861 1.00 94.94 190 MET A CA 1
ATOM 1520 C C . MET A 1 190 ? -16.078 2.021 14.214 1.00 94.94 190 MET A C 1
ATOM 1522 O O . MET A 1 190 ? -15.347 1.759 13.257 1.00 94.94 190 MET A O 1
ATOM 1526 N N . VAL A 1 191 ? -16.934 1.136 14.725 1.00 95.12 191 VAL A N 1
ATOM 1527 C CA . VAL A 1 191 ? -17.207 -0.182 14.139 1.00 95.12 191 VAL A CA 1
ATOM 1528 C C . VAL A 1 191 ? -17.775 -0.043 12.727 1.00 95.12 191 VAL A C 1
ATOM 1530 O O . VAL A 1 191 ? -17.307 -0.733 11.819 1.00 95.12 191 VAL A O 1
ATOM 1533 N N . GLU A 1 192 ? -18.718 0.877 12.524 1.00 94.50 192 GLU A N 1
ATOM 1534 C CA . GLU A 1 192 ? -19.327 1.145 11.221 1.00 94.50 192 GLU A CA 1
ATOM 1535 C C . GLU A 1 192 ? -18.317 1.752 10.239 1.00 94.50 192 GLU A C 1
ATOM 1537 O O . GLU A 1 192 ? -18.166 1.255 9.123 1.00 94.50 192 GLU A O 1
ATOM 1542 N N . ILE A 1 193 ? -17.545 2.753 10.677 1.00 93.75 193 ILE A N 1
ATOM 1543 C CA . ILE A 1 193 ? -16.469 3.383 9.895 1.00 93.75 193 ILE A CA 1
ATOM 1544 C C . ILE A 1 193 ? -15.412 2.358 9.450 1.00 93.75 193 ILE A C 1
ATOM 1546 O O . ILE A 1 193 ? -14.848 2.469 8.359 1.00 93.75 193 ILE A O 1
ATOM 1550 N N . LEU A 1 194 ? -15.113 1.368 10.296 1.00 95.12 194 LEU A N 1
ATOM 1551 C CA . LEU A 1 194 ? -14.179 0.281 9.989 1.00 95.12 194 LEU A CA 1
ATOM 1552 C C . LEU A 1 194 ? -14.828 -0.873 9.214 1.00 95.12 194 LEU A C 1
ATOM 1554 O O . LEU A 1 194 ? -14.123 -1.818 8.854 1.00 95.12 194 LEU A O 1
ATOM 1558 N N . HIS A 1 195 ? -16.134 -0.805 8.947 1.00 95.06 195 HIS A N 1
ATOM 1559 C CA . HIS A 1 195 ? -16.906 -1.850 8.280 1.00 95.06 195 HIS A CA 1
ATOM 1560 C C . HIS A 1 195 ? -16.771 -3.220 8.966 1.00 95.06 195 HIS A C 1
ATOM 1562 O O . HIS A 1 195 ? -16.629 -4.254 8.301 1.00 95.06 195 HIS A O 1
ATOM 1568 N N . LEU A 1 196 ? -16.789 -3.223 10.301 1.00 95.88 196 LEU A N 1
ATOM 1569 C CA . LEU A 1 196 ? -16.623 -4.423 11.115 1.00 95.88 196 LEU A CA 1
ATOM 1570 C C . LEU A 1 196 ? -17.945 -5.165 11.329 1.00 95.88 196 LEU A C 1
ATOM 1572 O O . LEU A 1 196 ? -18.993 -4.568 11.550 1.00 95.88 196 LEU A O 1
ATOM 1576 N N . GLN A 1 197 ? -17.861 -6.490 11.339 1.00 94.62 197 GLN A N 1
ATOM 1577 C CA . GLN A 1 197 ? -18.932 -7.401 11.728 1.00 94.62 197 GLN A CA 1
ATOM 1578 C C . GLN A 1 197 ? -18.451 -8.389 12.798 1.00 94.62 197 GLN A C 1
ATOM 1580 O O . GLN A 1 197 ? -17.244 -8.652 12.894 1.00 94.62 197 GLN A O 1
ATOM 1585 N N . PRO A 1 198 ? -19.368 -8.956 13.603 1.00 93.00 198 PRO A N 1
ATOM 1586 C CA . PRO A 1 198 ? -19.025 -10.042 14.512 1.00 93.00 198 PRO A CA 1
ATOM 1587 C C . PRO A 1 198 ? -18.474 -11.246 13.734 1.00 93.00 198 PRO A C 1
ATOM 1589 O O . PRO A 1 198 ? -18.886 -11.520 12.603 1.00 93.00 198 PRO A O 1
ATOM 1592 N N . SER A 1 199 ? -17.536 -11.985 14.332 1.00 92.38 199 SER A N 1
ATOM 1593 C CA . SER A 1 199 ? -17.076 -13.246 13.739 1.00 92.38 199 SER A CA 1
ATOM 1594 C C . SER A 1 199 ? -18.187 -14.301 13.714 1.00 92.38 199 SER A C 1
ATOM 1596 O O . SER A 1 199 ? -19.136 -14.231 14.494 1.00 92.38 199 SER A O 1
ATOM 1598 N N . VAL A 1 200 ? -18.037 -15.327 12.869 1.00 89.81 200 VAL A N 1
ATOM 1599 C CA . VAL A 1 200 ? -18.980 -16.462 12.812 1.00 89.81 200 VAL A CA 1
ATOM 1600 C C . VAL A 1 200 ? -19.135 -17.120 14.186 1.00 89.81 200 VAL A C 1
ATOM 1602 O O . VAL A 1 200 ? -20.255 -17.321 14.634 1.00 89.81 200 VAL A O 1
ATOM 1605 N N . ALA A 1 201 ? -18.030 -17.348 14.903 1.00 89.00 201 ALA A N 1
ATOM 1606 C CA . ALA A 1 201 ? -18.062 -17.908 16.255 1.00 89.00 201 ALA A CA 1
ATOM 1607 C C . ALA A 1 201 ? -18.805 -16.997 17.252 1.00 89.00 201 ALA A C 1
ATOM 1609 O O . ALA A 1 201 ? -19.532 -17.477 18.121 1.00 89.00 201 ALA A O 1
ATOM 1610 N N . THR A 1 202 ? -18.661 -15.674 17.113 1.00 88.31 202 THR A N 1
ATOM 1611 C CA . THR A 1 202 ? -19.416 -14.710 17.926 1.00 88.31 202 THR A CA 1
ATOM 1612 C C . THR A 1 202 ? -20.912 -14.801 17.632 1.00 88.31 202 THR A C 1
ATOM 1614 O O 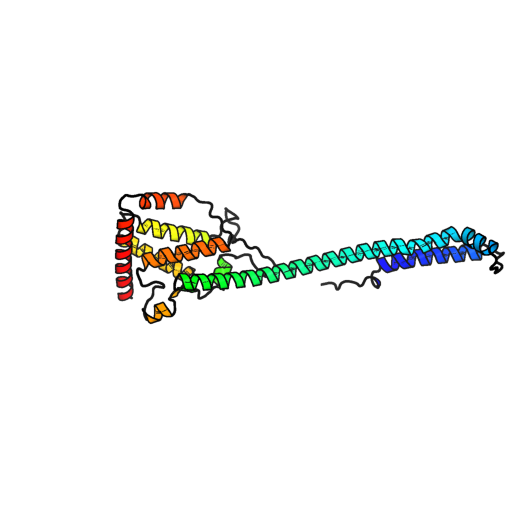. THR A 1 202 ? -21.700 -14.796 18.569 1.00 88.31 202 THR A O 1
ATOM 1617 N N . LEU A 1 203 ? -21.306 -14.914 16.360 1.00 89.75 203 LEU A N 1
ATOM 1618 C CA . LEU A 1 203 ? -22.710 -15.055 15.957 1.00 89.75 203 LEU A CA 1
ATOM 1619 C C . LEU A 1 203 ? -23.311 -16.392 16.405 1.00 89.75 203 LEU A C 1
ATOM 1621 O O . LEU A 1 203 ? -24.467 -16.430 16.806 1.00 89.75 203 LEU A O 1
ATOM 1625 N N . GLU A 1 204 ? -22.543 -17.481 16.400 1.00 90.88 204 GLU A N 1
ATOM 1626 C CA . GLU A 1 204 ? -22.996 -18.769 16.944 1.00 90.88 204 GLU A CA 1
ATOM 1627 C C . GLU A 1 204 ? -23.304 -18.673 18.444 1.00 90.88 204 GLU A C 1
ATOM 1629 O O . GLU A 1 204 ? -24.285 -19.246 18.919 1.00 90.88 204 GLU A O 1
ATOM 1634 N N . GLN A 1 205 ? -22.493 -17.919 19.191 1.00 89.25 205 GLN A N 1
ATOM 1635 C CA . GLN A 1 205 ? -22.706 -17.704 20.621 1.00 89.25 205 GLN A CA 1
ATOM 1636 C C . GLN A 1 205 ? -23.789 -16.648 20.912 1.00 89.25 205 GLN A C 1
ATOM 1638 O O . GLN A 1 205 ? -24.510 -16.765 21.905 1.00 89.25 205 GLN A O 1
ATOM 1643 N N . PHE A 1 206 ? -23.908 -15.627 20.062 1.00 86.62 206 PHE A N 1
ATOM 1644 C CA . PHE A 1 206 ? -24.816 -14.489 20.218 1.00 86.62 206 PHE A CA 1
ATOM 1645 C C . PHE A 1 206 ? -25.552 -14.197 18.893 1.00 86.62 206 PHE A C 1
ATOM 1647 O O . PHE A 1 206 ? -25.215 -13.235 18.201 1.00 86.62 206 PHE A O 1
ATOM 1654 N N . PRO A 1 207 ? -26.583 -14.985 18.529 1.00 85.25 207 PRO A N 1
ATOM 1655 C CA . PRO A 1 207 ? -27.189 -14.943 17.190 1.00 85.25 207 PRO A CA 1
ATOM 1656 C C . PRO A 1 207 ? -27.826 -13.607 16.806 1.00 85.25 207 PRO A C 1
ATOM 1658 O O . PRO A 1 207 ? -27.897 -13.273 15.627 1.00 85.25 207 PRO A O 1
ATOM 1661 N N . ASN A 1 208 ? -28.274 -12.841 17.801 1.00 85.56 208 ASN A N 1
ATOM 1662 C CA . ASN A 1 208 ? -29.018 -11.599 17.603 1.00 85.56 208 ASN A CA 1
ATOM 1663 C C . ASN A 1 208 ? -28.229 -10.358 18.032 1.00 85.56 208 ASN A C 1
ATOM 1665 O O . ASN A 1 208 ? -28.836 -9.306 18.229 1.00 85.56 208 ASN A O 1
ATOM 1669 N N . THR A 1 209 ? -26.908 -10.466 18.231 1.00 85.12 209 THR A N 1
ATOM 1670 C CA . THR A 1 209 ? -26.168 -9.314 18.745 1.00 85.12 209 THR A CA 1
ATOM 1671 C C . THR A 1 209 ? -25.969 -8.227 17.695 1.00 85.12 209 THR A C 1
ATOM 1673 O O . THR A 1 209 ? -25.599 -8.505 16.553 1.00 85.12 209 THR A O 1
ATOM 1676 N N . LYS A 1 210 ? -26.177 -6.971 18.098 1.00 85.50 210 LYS A N 1
ATOM 1677 C CA . LYS A 1 210 ? -25.859 -5.788 17.276 1.00 85.50 210 LYS A CA 1
ATOM 1678 C C . LYS A 1 210 ? -24.401 -5.343 17.441 1.00 85.50 210 LYS A C 1
ATOM 1680 O O . LYS A 1 210 ? -23.881 -4.596 16.611 1.00 85.50 210 LYS A O 1
ATOM 1685 N N . TYR A 1 211 ? -23.730 -5.820 18.488 1.00 89.56 211 TYR A N 1
ATOM 1686 C CA . TYR A 1 211 ? -22.349 -5.476 18.797 1.00 89.56 211 TYR A CA 1
ATOM 1687 C C . TYR A 1 211 ? -21.373 -6.483 18.190 1.00 89.56 211 TYR A C 1
ATOM 1689 O O . TYR A 1 211 ? -21.546 -7.694 18.292 1.00 89.56 211 TYR A O 1
ATOM 1697 N N . VAL A 1 212 ? -20.262 -5.988 17.640 1.00 91.06 212 VAL A N 1
ATOM 1698 C CA . VAL A 1 212 ? -19.156 -6.850 17.173 1.00 91.06 212 VAL A CA 1
ATOM 1699 C C . VAL A 1 212 ? -18.561 -7.666 18.325 1.00 91.06 212 VAL A C 1
ATOM 1701 O O . VAL A 1 212 ? -18.159 -8.816 18.142 1.00 91.06 212 VAL A O 1
ATOM 1704 N N . TRP A 1 213 ? -18.540 -7.080 19.524 1.00 93.44 213 TRP A N 1
ATOM 1705 C CA . TRP A 1 213 ? -17.998 -7.686 20.736 1.00 93.44 213 TRP A CA 1
ATOM 1706 C C . TRP A 1 213 ? -19.018 -7.603 21.876 1.00 93.44 213 TRP A C 1
ATOM 1708 O O . TRP A 1 213 ? -18.933 -6.695 22.694 1.00 93.44 213 TRP A O 1
ATOM 1718 N N . PRO A 1 214 ? -19.982 -8.532 21.968 1.00 86.81 214 PRO A N 1
ATOM 1719 C CA . PRO A 1 214 ? -21.028 -8.481 22.995 1.00 86.81 214 PRO A CA 1
ATOM 1720 C C . PRO A 1 214 ? -20.486 -8.713 24.413 1.00 86.81 214 PRO A C 1
ATOM 1722 O O . PRO A 1 214 ? -20.995 -8.172 25.393 1.00 86.81 214 PRO A O 1
ATOM 1725 N N . LYS A 1 215 ? -19.417 -9.507 24.546 1.00 84.44 215 LYS A N 1
ATOM 1726 C CA . LYS A 1 215 ? -18.793 -9.802 25.839 1.00 84.44 215 LYS A CA 1
ATOM 1727 C C . LYS A 1 215 ? -17.933 -8.624 26.298 1.00 84.44 215 LYS A C 1
ATOM 1729 O O . LYS A 1 215 ? -16.910 -8.334 25.678 1.00 84.44 215 LYS A O 1
ATOM 1734 N N . ASP A 1 216 ? -18.322 -7.999 27.410 1.00 87.50 216 ASP A N 1
ATOM 1735 C CA . ASP A 1 216 ? -17.671 -6.809 27.975 1.00 87.50 216 ASP A CA 1
ATOM 1736 C C . ASP A 1 216 ? -17.492 -5.698 26.925 1.00 87.50 216 ASP A C 1
ATOM 1738 O O . ASP A 1 216 ? -16.377 -5.216 26.704 1.00 87.50 216 ASP A O 1
ATOM 1742 N N . ALA A 1 217 ? -18.595 -5.322 26.263 1.00 88.44 217 ALA A N 1
ATOM 1743 C CA . ALA A 1 217 ? -18.610 -4.521 25.038 1.00 88.44 217 ALA A CA 1
ATOM 1744 C C . ALA A 1 217 ? -17.632 -3.342 25.037 1.00 88.44 217 ALA A C 1
ATOM 1746 O O . ALA A 1 217 ? -16.769 -3.265 24.167 1.00 88.44 217 ALA A O 1
ATOM 1747 N N . ALA A 1 218 ? -17.664 -2.487 26.061 1.00 91.25 218 ALA A N 1
ATOM 1748 C CA . ALA A 1 218 ? -16.760 -1.343 26.136 1.00 91.25 218 ALA A CA 1
ATOM 1749 C C . ALA A 1 218 ? -15.277 -1.741 26.253 1.00 91.25 218 ALA A C 1
ATOM 1751 O O . ALA A 1 218 ? -14.420 -1.161 25.585 1.00 91.25 218 ALA A O 1
ATOM 1752 N N . ARG A 1 219 ? -14.948 -2.738 27.086 1.00 93.69 219 ARG A N 1
ATOM 1753 C CA . ARG A 1 219 ? -13.556 -3.158 27.316 1.00 93.69 219 ARG A CA 1
ATOM 1754 C C . ARG A 1 219 ? -12.983 -3.841 26.081 1.00 93.69 219 ARG A C 1
ATOM 1756 O O . ARG A 1 219 ? -11.942 -3.419 25.578 1.00 93.69 219 ARG A O 1
ATOM 1763 N N . THR A 1 220 ? -13.667 -4.880 25.610 1.00 94.19 220 THR A N 1
ATOM 1764 C CA . THR A 1 220 ? -13.228 -5.697 24.477 1.00 94.19 220 THR A CA 1
ATOM 1765 C C . THR A 1 220 ? -13.139 -4.848 23.215 1.00 94.19 220 THR A C 1
ATOM 1767 O O . THR A 1 220 ? -12.129 -4.915 22.515 1.00 94.19 220 THR A O 1
ATOM 1770 N N . ALA A 1 221 ? -14.124 -3.976 22.968 1.00 94.38 221 ALA A N 1
ATOM 1771 C CA . ALA A 1 221 ? -14.084 -3.069 21.828 1.00 94.38 221 ALA A CA 1
ATOM 1772 C C . ALA A 1 221 ? -12.907 -2.104 21.898 1.00 94.38 221 ALA A C 1
ATOM 1774 O O . ALA A 1 221 ? -12.156 -1.983 20.934 1.00 94.38 221 ALA A O 1
ATOM 1775 N N . THR A 1 222 ? -12.683 -1.469 23.048 1.00 94.25 222 THR A N 1
ATOM 1776 C CA . THR A 1 222 ? -11.575 -0.520 23.200 1.00 94.25 222 THR A CA 1
ATOM 1777 C C . THR A 1 222 ? -10.216 -1.193 22.974 1.00 94.25 222 THR A C 1
ATOM 1779 O O . THR A 1 222 ? -9.335 -0.626 22.322 1.00 94.25 222 THR A O 1
ATOM 1782 N N . ASP A 1 223 ? -10.016 -2.407 23.490 1.00 94.88 223 ASP A N 1
ATOM 1783 C CA . ASP A 1 223 ? -8.751 -3.130 23.327 1.00 94.88 223 ASP A CA 1
ATOM 1784 C C . ASP A 1 223 ? -8.559 -3.669 21.895 1.00 94.88 223 ASP A C 1
ATOM 1786 O O . ASP A 1 223 ? -7.445 -3.608 21.354 1.00 94.88 223 ASP A O 1
ATOM 1790 N N . ASN A 1 224 ? -9.633 -4.110 21.237 1.00 96.19 224 ASN A N 1
ATOM 1791 C CA . ASN A 1 224 ? -9.590 -4.552 19.845 1.00 96.19 224 ASN A CA 1
ATOM 1792 C C . ASN A 1 224 ? -9.396 -3.386 18.870 1.00 96.19 224 ASN A C 1
ATOM 1794 O O . ASN A 1 224 ? -8.525 -3.472 18.006 1.00 96.19 224 ASN A O 1
ATOM 1798 N N . LEU A 1 225 ? -10.099 -2.265 19.048 1.00 96.31 225 LEU A N 1
ATOM 1799 C CA . LEU A 1 225 ? -9.913 -1.047 18.251 1.00 96.31 225 LEU A CA 1
ATOM 1800 C C . LEU A 1 225 ? -8.495 -0.489 18.398 1.00 96.31 225 LEU A C 1
ATOM 1802 O O . LEU A 1 225 ? -7.870 -0.128 17.403 1.00 96.31 225 LEU A O 1
ATOM 1806 N N . LYS A 1 226 ? -7.920 -0.531 19.607 1.00 95.00 226 LYS A N 1
ATOM 1807 C CA . LYS A 1 226 ? -6.505 -0.191 19.816 1.00 95.00 226 LYS A CA 1
ATOM 1808 C C . LYS A 1 226 ? -5.555 -1.134 19.082 1.00 95.00 226 LYS A C 1
ATOM 1810 O O . LYS A 1 226 ? -4.522 -0.696 18.570 1.00 95.00 226 LYS A O 1
ATOM 1815 N N . THR A 1 227 ? -5.871 -2.425 19.051 1.00 95.94 227 THR A N 1
ATOM 1816 C CA . THR A 1 227 ? -5.081 -3.409 18.305 1.00 95.94 227 THR A CA 1
ATOM 1817 C C . THR A 1 227 ? -5.155 -3.120 16.809 1.00 95.94 227 THR A C 1
ATOM 1819 O O . THR A 1 227 ? -4.105 -2.976 16.187 1.00 95.94 227 THR A O 1
ATOM 1822 N N . ILE A 1 228 ? -6.358 -2.930 16.259 1.00 96.75 228 ILE A N 1
ATOM 1823 C CA . ILE A 1 228 ? -6.587 -2.536 14.861 1.00 96.75 228 ILE A CA 1
ATOM 1824 C C . ILE A 1 228 ? -5.788 -1.272 14.534 1.00 96.75 228 ILE A C 1
ATOM 1826 O O . ILE A 1 228 ? -4.974 -1.283 13.614 1.00 96.75 228 ILE A O 1
ATOM 1830 N N . GLN A 1 229 ? -5.936 -0.214 15.337 1.00 95.19 229 GLN A N 1
ATOM 1831 C CA . GLN A 1 229 ? -5.194 1.035 15.181 1.00 95.19 229 GLN A CA 1
ATOM 1832 C C . GLN A 1 229 ? -3.687 0.785 15.078 1.00 95.19 229 GLN A C 1
ATOM 1834 O O . GLN A 1 229 ? -3.051 1.256 14.140 1.00 95.19 229 GLN A O 1
ATOM 1839 N N . ARG A 1 230 ? -3.101 0.044 16.023 1.00 94.56 230 ARG A N 1
ATOM 1840 C CA . ARG A 1 230 ? -1.654 -0.202 16.057 1.00 94.56 230 ARG A CA 1
ATOM 1841 C C . ARG A 1 230 ? -1.163 -0.925 14.802 1.00 94.56 230 ARG A C 1
ATOM 1843 O O . ARG A 1 230 ? -0.123 -0.554 14.262 1.00 94.56 230 ARG A O 1
ATOM 1850 N N . GLU A 1 231 ? -1.880 -1.952 14.364 1.00 96.38 231 GLU A N 1
ATOM 1851 C CA . GLU A 1 231 ? -1.497 -2.750 13.195 1.00 96.38 231 GLU A CA 1
ATOM 1852 C C . GLU A 1 231 ? -1.624 -1.917 11.904 1.00 96.38 231 GLU A C 1
ATOM 1854 O O . GLU A 1 231 ? -0.691 -1.888 11.100 1.00 96.38 231 GLU A O 1
ATOM 1859 N N . LEU A 1 232 ? -2.704 -1.137 11.753 1.00 95.50 232 LEU A N 1
ATOM 1860 C CA . LEU A 1 232 ? -2.884 -0.213 10.624 1.00 95.50 232 LEU A CA 1
ATOM 1861 C C . LEU A 1 232 ? -1.821 0.897 10.605 1.00 95.50 232 LEU A C 1
ATOM 1863 O O . LEU A 1 232 ? -1.290 1.230 9.546 1.00 95.50 232 LEU A O 1
ATOM 1867 N N . TYR A 1 233 ? -1.468 1.441 11.773 1.00 92.88 233 TYR A N 1
ATOM 1868 C CA . TYR A 1 233 ? -0.406 2.441 11.919 1.00 92.88 233 TYR A CA 1
ATOM 1869 C C . TYR A 1 233 ? 0.946 1.883 11.478 1.00 92.88 233 TYR A C 1
ATOM 1871 O O . TYR A 1 233 ? 1.679 2.543 10.740 1.00 92.88 233 TYR A O 1
ATOM 1879 N N . SER A 1 234 ? 1.266 0.665 11.925 1.00 93.31 234 SER A N 1
ATOM 1880 C CA . SER A 1 234 ? 2.518 -0.004 11.584 1.00 93.31 234 SER A CA 1
ATOM 1881 C C . SER A 1 234 ? 2.612 -0.280 10.087 1.00 93.31 234 SER A C 1
ATOM 1883 O O . SER A 1 234 ? 3.658 -0.037 9.494 1.00 93.31 234 SER A O 1
ATOM 1885 N N . PHE A 1 235 ? 1.531 -0.766 9.475 1.00 94.94 235 PHE A N 1
ATOM 1886 C CA . PHE A 1 235 ? 1.510 -1.077 8.048 1.00 94.94 235 PHE A CA 1
ATOM 1887 C C . PHE A 1 235 ? 1.603 0.183 7.182 1.00 94.94 235 PHE A C 1
ATOM 1889 O O . PHE A 1 235 ? 2.366 0.221 6.225 1.00 94.94 235 PHE A O 1
ATOM 1896 N N . GLY A 1 236 ? 0.883 1.246 7.553 1.00 92.69 236 GLY A N 1
ATOM 1897 C CA . GLY A 1 236 ? 0.908 2.523 6.839 1.00 92.69 236 GLY A CA 1
ATOM 1898 C C . GLY A 1 236 ? 2.110 3.416 7.146 1.00 92.69 236 GLY A C 1
ATOM 1899 O O . GLY A 1 236 ? 2.090 4.581 6.751 1.00 92.69 236 GLY A O 1
ATOM 1900 N N . PHE A 1 237 ? 3.118 2.928 7.881 1.00 89.12 237 PHE A N 1
ATOM 1901 C CA . PHE A 1 237 ? 4.276 3.714 8.339 1.00 89.12 237 PHE A CA 1
ATOM 1902 C C . PHE A 1 237 ? 3.886 5.062 8.968 1.00 89.12 237 PHE A C 1
ATOM 1904 O O . PHE A 1 237 ? 4.585 6.070 8.826 1.00 89.12 237 PHE A O 1
ATOM 1911 N N . TYR A 1 238 ? 2.742 5.098 9.649 1.00 87.44 238 TYR A N 1
ATOM 1912 C CA . TYR A 1 238 ? 2.142 6.343 10.091 1.00 87.44 238 TYR A CA 1
ATOM 1913 C C . TYR A 1 238 ? 2.777 6.828 11.400 1.00 87.44 238 TYR A C 1
ATOM 1915 O O . TYR A 1 238 ? 2.836 6.103 12.396 1.00 87.44 238 TYR A O 1
ATOM 1923 N N . LYS A 1 239 ? 3.247 8.081 11.407 1.00 80.12 239 LYS A N 1
ATOM 1924 C CA . LYS A 1 239 ? 3.835 8.740 12.579 1.00 80.12 239 LYS A CA 1
ATOM 1925 C C . LYS A 1 239 ? 2.894 9.836 13.073 1.00 80.12 239 LYS A C 1
ATOM 1927 O O . LYS A 1 239 ? 2.799 10.894 12.463 1.00 80.12 239 LYS A O 1
ATOM 1932 N N . SER A 1 240 ? 2.229 9.591 14.200 1.00 72.50 240 SER A N 1
ATOM 1933 C CA . SER A 1 240 ? 1.443 10.614 14.904 1.00 72.50 240 SER A CA 1
ATOM 1934 C C . SER A 1 240 ? 2.379 11.623 15.581 1.00 72.50 240 SER A C 1
ATOM 1936 O O . SER A 1 240 ? 3.261 11.220 16.340 1.00 72.50 240 SER A O 1
ATOM 1938 N N . ASN A 1 241 ? 2.157 12.922 15.365 1.00 64.06 241 ASN A N 1
ATOM 1939 C CA . ASN A 1 241 ? 3.009 14.001 15.888 1.00 64.06 241 ASN A CA 1
ATOM 1940 C C . ASN A 1 241 ? 2.596 14.517 17.290 1.00 64.06 241 ASN A C 1
ATOM 1942 O O . ASN A 1 241 ? 3.306 15.301 17.909 1.00 64.06 241 ASN A O 1
ATOM 1946 N N . THR A 1 242 ? 1.463 14.092 17.850 1.00 62.62 242 THR A N 1
ATOM 1947 C CA . THR A 1 242 ? 0.904 14.763 19.040 1.00 62.62 242 THR A CA 1
ATOM 1948 C C . THR A 1 242 ? 1.127 13.988 20.341 1.00 62.62 242 THR A C 1
ATOM 1950 O O . THR A 1 242 ? 0.649 12.860 20.489 1.00 62.62 242 THR A O 1
ATOM 1953 N N . ARG A 1 243 ? 1.809 14.620 21.310 1.00 65.19 243 ARG A N 1
ATOM 1954 C CA . ARG A 1 243 ? 1.964 14.148 22.704 1.00 65.19 243 ARG A CA 1
ATOM 1955 C C . ARG A 1 243 ? 0.692 14.297 23.553 1.00 65.19 243 ARG A C 1
ATOM 1957 O O . ARG A 1 243 ? 0.516 13.529 24.494 1.00 65.19 243 ARG A O 1
ATOM 1964 N N . ASP A 1 244 ? -0.187 15.222 23.182 1.00 65.56 244 ASP A N 1
ATOM 1965 C CA . ASP A 1 244 ? -1.204 15.818 24.061 1.00 65.56 244 ASP A CA 1
ATOM 1966 C C . ASP A 1 244 ? -2.197 14.805 24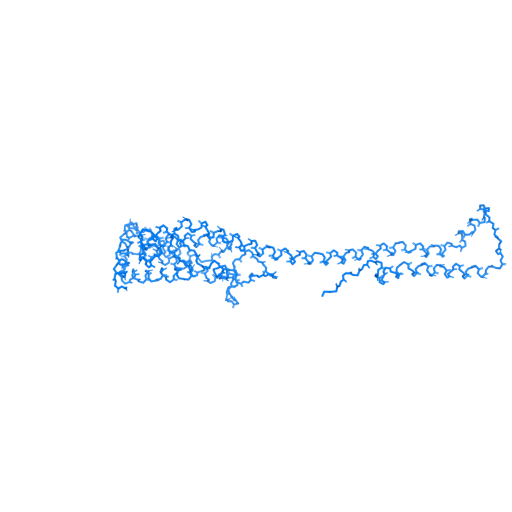.677 1.00 65.56 244 ASP A C 1
ATOM 1968 O O . ASP A 1 244 ? -2.246 14.622 25.890 1.00 65.56 244 ASP A O 1
ATOM 1972 N N . HIS A 1 245 ? -2.885 13.993 23.863 1.00 76.19 245 HIS A N 1
ATOM 1973 C CA . HIS A 1 245 ? -3.890 13.034 24.373 1.00 76.19 245 HIS A CA 1
ATOM 1974 C C . HIS A 1 245 ? -3.323 11.930 25.277 1.00 76.19 245 HIS A C 1
ATOM 1976 O O . HIS A 1 245 ? -4.049 11.296 26.045 1.00 76.19 245 HIS A O 1
ATOM 1982 N N . ARG A 1 246 ? -2.012 11.669 25.203 1.00 82.44 246 ARG A N 1
ATOM 1983 C CA . ARG A 1 246 ? -1.378 10.704 26.103 1.00 82.44 246 ARG A CA 1
ATOM 1984 C C . ARG A 1 246 ? -1.263 11.276 27.511 1.00 82.44 246 ARG A C 1
ATOM 1986 O O . ARG A 1 246 ? -1.386 10.514 28.464 1.00 82.44 246 ARG A O 1
ATOM 1993 N N . GLU A 1 247 ? -1.008 12.571 27.653 1.00 86.31 247 GLU A N 1
ATOM 1994 C CA . GLU A 1 247 ? -0.866 13.212 28.962 1.00 86.31 247 GLU A CA 1
ATOM 1995 C C . GLU A 1 247 ? -2.196 13.209 29.717 1.00 86.31 247 GLU A C 1
ATOM 1997 O O . GLU A 1 247 ? -2.232 12.846 30.895 1.00 86.31 247 GLU A O 1
ATOM 2002 N N . GLU A 1 248 ? -3.292 13.472 29.007 1.00 87.06 248 GLU A N 1
ATOM 2003 C CA . GLU A 1 248 ? -4.646 13.415 29.554 1.00 87.06 248 GLU A CA 1
ATOM 2004 C C . GLU A 1 248 ? -5.017 12.014 30.059 1.00 87.06 248 GLU A C 1
ATOM 2006 O O . GLU A 1 248 ? -5.390 11.853 31.221 1.00 87.06 248 GLU A O 1
ATOM 2011 N N . LEU A 1 249 ? -4.822 10.967 29.249 1.00 89.12 249 LEU A N 1
ATOM 2012 C CA . LEU A 1 249 ? -5.057 9.591 29.699 1.00 89.12 249 LEU A CA 1
ATOM 2013 C C . LEU A 1 249 ? -4.192 9.241 30.923 1.00 89.12 249 LEU A C 1
ATOM 2015 O O . LEU A 1 249 ? -4.655 8.594 31.866 1.00 89.12 249 LEU A O 1
ATOM 2019 N N . MET A 1 250 ? -2.926 9.671 30.930 1.00 91.81 250 MET A N 1
ATOM 2020 C CA . MET A 1 250 ? -1.999 9.386 32.029 1.00 91.81 250 MET A CA 1
ATOM 2021 C C . MET A 1 250 ? -2.383 10.103 33.329 1.00 91.81 250 MET A C 1
ATOM 2023 O O . MET A 1 250 ? -2.049 9.589 34.398 1.00 91.81 250 MET A O 1
ATOM 2027 N N . LYS A 1 251 ? -3.110 11.227 33.267 1.00 93.69 251 LYS A N 1
ATOM 2028 C CA . LYS A 1 251 ? -3.672 11.907 34.446 1.00 93.69 251 LYS A CA 1
ATOM 2029 C C . LYS A 1 251 ? -4.593 10.976 35.235 1.00 93.69 251 LYS A C 1
ATOM 2031 O O . LYS A 1 251 ? -4.470 10.892 36.453 1.00 93.69 251 LYS A O 1
ATOM 2036 N N . TYR A 1 252 ? -5.463 10.243 34.542 1.00 93.19 252 TYR A N 1
ATOM 2037 C CA . TYR A 1 252 ? -6.411 9.318 35.168 1.00 93.19 252 TYR A CA 1
ATOM 2038 C C . TYR A 1 252 ? -5.791 7.949 35.455 1.00 93.19 252 TYR A C 1
ATOM 2040 O O . TYR A 1 252 ? -5.980 7.393 36.535 1.00 93.19 252 TYR A O 1
ATOM 2048 N N . ALA A 1 253 ? -4.983 7.422 34.531 1.00 91.75 253 ALA A N 1
ATOM 2049 C CA . ALA A 1 253 ? -4.365 6.105 34.680 1.00 91.75 253 ALA A CA 1
ATOM 2050 C C . ALA A 1 253 ? -3.392 6.017 35.875 1.00 91.75 253 ALA A C 1
ATOM 2052 O O . ALA A 1 253 ? -3.194 4.932 36.421 1.00 91.75 253 ALA A O 1
ATOM 2053 N N . ARG A 1 254 ? -2.803 7.143 36.305 1.00 94.25 254 ARG A N 1
ATOM 2054 C CA . ARG A 1 254 ? -1.885 7.219 37.458 1.00 94.25 254 ARG A CA 1
ATOM 2055 C C . ARG A 1 254 ? -2.578 7.363 38.817 1.00 94.25 254 ARG A C 1
ATOM 2057 O O . ARG A 1 254 ? -1.888 7.347 39.833 1.00 94.25 254 ARG A O 1
ATOM 2064 N N . LEU A 1 255 ? -3.902 7.522 38.860 1.00 94.00 255 LEU A N 1
ATOM 2065 C CA . LEU A 1 255 ? -4.625 7.613 40.130 1.00 94.00 255 LEU A CA 1
ATOM 2066 C C . LEU A 1 255 ? -4.530 6.284 40.910 1.00 94.00 255 LEU A C 1
ATOM 2068 O O . LEU A 1 255 ? -4.546 5.224 40.283 1.00 94.00 255 LEU A O 1
ATOM 2072 N N . PRO A 1 256 ? -4.503 6.301 42.260 1.00 91.50 256 PRO A N 1
ATOM 2073 C CA . PRO A 1 256 ? -4.316 5.094 43.079 1.00 91.50 256 PRO A CA 1
ATOM 2074 C C . PRO A 1 256 ? -5.353 3.989 42.822 1.00 91.50 256 PRO A C 1
ATOM 2076 O O . PRO A 1 256 ? -5.049 2.809 42.950 1.00 91.50 256 PRO A O 1
ATOM 2079 N N . ASN A 1 257 ? -6.569 4.374 42.419 1.00 94.38 257 ASN A N 1
ATOM 2080 C CA . ASN A 1 257 ? -7.695 3.470 42.177 1.00 94.38 257 ASN A CA 1
ATOM 2081 C C . ASN A 1 257 ? -8.045 3.324 40.687 1.00 94.38 257 ASN A C 1
ATOM 2083 O O . ASN A 1 257 ? -9.121 2.828 40.363 1.00 94.38 257 ASN A O 1
ATOM 2087 N N . SER A 1 258 ? -7.163 3.742 39.773 1.00 93.88 258 SER A N 1
ATOM 2088 C CA . SER A 1 258 ? -7.458 3.811 38.334 1.00 93.88 258 SER A CA 1
ATOM 2089 C C . SER A 1 258 ? -7.901 2.469 37.737 1.00 93.88 258 SER A C 1
ATOM 2091 O O . SER A 1 258 ? -8.822 2.425 36.924 1.00 93.88 258 SER A O 1
ATOM 2093 N N . HIS A 1 259 ? -7.305 1.357 38.176 1.00 94.75 259 HIS A N 1
ATOM 2094 C CA . HIS A 1 259 ? -7.691 0.012 37.740 1.00 94.75 259 HIS A CA 1
ATOM 2095 C C . HIS A 1 259 ? -9.095 -0.383 38.225 1.00 94.75 259 HIS A C 1
ATOM 2097 O O . HIS A 1 259 ? -9.875 -0.983 37.480 1.00 94.75 259 HIS A O 1
ATOM 2103 N N . THR A 1 260 ? -9.432 -0.039 39.470 1.00 96.38 260 THR A N 1
ATOM 2104 C CA . THR A 1 260 ? -10.761 -0.281 40.043 1.00 96.38 260 THR A CA 1
ATOM 2105 C C . THR A 1 260 ? -11.809 0.560 39.324 1.00 96.38 260 THR A C 1
ATOM 2107 O O . THR A 1 260 ? -12.829 0.018 38.911 1.00 96.38 260 THR A O 1
ATOM 2110 N N . THR A 1 261 ? -11.523 1.844 39.080 1.00 96.12 261 THR A N 1
ATOM 2111 C CA . THR A 1 261 ? -12.372 2.739 38.282 1.00 96.12 261 THR A CA 1
ATOM 2112 C C . THR A 1 261 ? -12.624 2.168 36.891 1.00 96.12 261 THR A C 1
ATOM 2114 O O . THR A 1 261 ? -13.774 1.988 36.506 1.00 96.12 261 THR A O 1
ATOM 2117 N N . PHE A 1 262 ? -11.564 1.775 36.178 1.00 96.44 262 PHE A N 1
ATOM 2118 C CA . PHE A 1 262 ? -11.676 1.150 34.861 1.00 96.44 262 PHE A CA 1
ATOM 2119 C C . PHE A 1 262 ? -12.551 -0.109 34.887 1.00 96.44 262 PHE A C 1
ATOM 2121 O O . PHE A 1 262 ? -13.430 -0.287 34.046 1.00 96.44 262 PHE A O 1
ATOM 2128 N N . THR A 1 263 ? -12.352 -0.980 35.877 1.00 95.75 263 THR A N 1
ATOM 2129 C CA . THR A 1 263 ? -13.134 -2.217 36.021 1.00 95.75 263 THR A CA 1
ATOM 2130 C C . THR A 1 263 ? -14.609 -1.931 36.317 1.00 95.75 263 THR A C 1
ATOM 2132 O O . THR A 1 263 ? -15.485 -2.607 35.783 1.00 95.75 263 THR A O 1
ATOM 2135 N N . ASN A 1 264 ? -14.902 -0.926 37.142 1.00 96.88 264 ASN A N 1
ATOM 2136 C CA . ASN A 1 264 ? -16.274 -0.546 37.471 1.00 96.88 264 ASN A CA 1
ATOM 2137 C C . ASN A 1 264 ? -16.980 0.084 36.265 1.00 96.88 264 ASN A C 1
ATOM 2139 O O . ASN A 1 264 ? -18.075 -0.348 35.914 1.00 96.88 264 ASN A O 1
ATOM 2143 N N . ASN A 1 265 ? -16.323 1.025 35.586 1.00 97.06 265 ASN A N 1
ATOM 2144 C CA . ASN A 1 265 ? -16.865 1.699 34.407 1.00 97.06 265 ASN A CA 1
ATOM 2145 C C . ASN A 1 265 ? -17.103 0.716 33.254 1.00 97.06 265 ASN A C 1
ATOM 2147 O O . ASN A 1 265 ? -18.150 0.756 32.618 1.00 97.06 265 ASN A O 1
ATOM 2151 N N . THR A 1 266 ? -16.179 -0.221 33.015 1.00 95.88 266 THR A N 1
ATOM 2152 C CA . THR A 1 266 ? -16.357 -1.254 31.977 1.00 95.88 266 THR A CA 1
ATOM 2153 C C . THR A 1 266 ? -17.511 -2.206 32.286 1.00 95.88 266 THR A C 1
ATOM 2155 O O . THR A 1 266 ? -18.288 -2.513 31.385 1.00 95.88 266 THR A O 1
ATOM 2158 N N . LYS A 1 267 ? -17.677 -2.632 33.546 1.00 95.69 267 LYS A N 1
ATOM 2159 C CA . LYS A 1 267 ? -18.836 -3.437 33.969 1.00 95.69 267 LYS A CA 1
ATOM 2160 C C . LYS A 1 267 ? -20.149 -2.671 33.826 1.00 95.69 267 LYS A C 1
ATOM 2162 O O . LYS A 1 267 ? -21.138 -3.247 33.383 1.00 95.69 267 LYS A O 1
ATOM 2167 N N . HIS A 1 268 ? -20.157 -1.388 34.187 1.00 96.06 268 HIS A N 1
ATOM 2168 C CA . HIS A 1 268 ? -21.341 -0.546 34.059 1.00 96.06 268 HIS A CA 1
ATOM 2169 C C . HIS A 1 268 ? -21.723 -0.359 32.585 1.00 96.06 268 HIS A C 1
ATOM 2171 O O . HIS A 1 268 ? -22.859 -0.632 32.214 1.00 96.06 268 HIS A O 1
ATOM 2177 N N . ALA A 1 269 ? -20.758 -0.032 31.725 1.00 95.62 269 ALA A N 1
ATOM 2178 C CA . ALA A 1 269 ? -20.980 0.074 30.286 1.00 95.62 269 ALA A CA 1
ATOM 2179 C C . ALA A 1 269 ? -21.460 -1.247 29.665 1.00 95.62 269 ALA A C 1
ATOM 2181 O O . ALA A 1 269 ? -22.333 -1.237 28.807 1.00 95.62 269 ALA A O 1
ATOM 2182 N N . ALA A 1 270 ? -20.942 -2.395 30.113 1.00 93.00 270 ALA A N 1
ATOM 2183 C CA . ALA A 1 270 ? -21.423 -3.697 29.650 1.00 93.00 270 ALA A CA 1
ATOM 2184 C C . ALA A 1 270 ? -22.891 -3.950 30.039 1.00 93.00 270 ALA A C 1
ATOM 2186 O O . ALA A 1 270 ? -23.646 -4.497 29.240 1.00 93.00 270 ALA A O 1
ATOM 2187 N N . LYS A 1 271 ? -23.315 -3.522 31.237 1.00 93.94 271 LYS A N 1
ATOM 2188 C CA . LYS A 1 271 ? -24.723 -3.586 31.653 1.00 93.94 271 LYS A CA 1
ATOM 2189 C C . LYS A 1 271 ? -25.605 -2.685 30.783 1.00 93.94 271 LYS A C 1
ATOM 2191 O O . LYS A 1 271 ? -26.624 -3.159 30.296 1.00 93.94 271 LYS A O 1
ATOM 2196 N N . LEU A 1 272 ? -25.176 -1.445 30.539 1.00 94.31 272 LEU A N 1
ATOM 2197 C CA . LEU A 1 272 ? -25.893 -0.486 29.689 1.00 94.31 272 LEU A CA 1
ATOM 2198 C C . LEU A 1 272 ? -26.022 -0.984 28.244 1.00 94.31 272 LEU A C 1
ATOM 2200 O O . LEU A 1 272 ? -27.093 -0.888 27.660 1.00 94.31 272 LEU A O 1
ATOM 2204 N N . ALA A 1 273 ? -24.970 -1.584 27.681 1.00 92.06 273 ALA A N 1
ATOM 2205 C CA . ALA A 1 273 ? -25.019 -2.164 26.338 1.00 92.06 273 ALA A CA 1
ATOM 2206 C C . ALA A 1 273 ? -26.101 -3.254 26.215 1.00 92.06 273 ALA A C 1
ATOM 2208 O O . ALA A 1 273 ? -26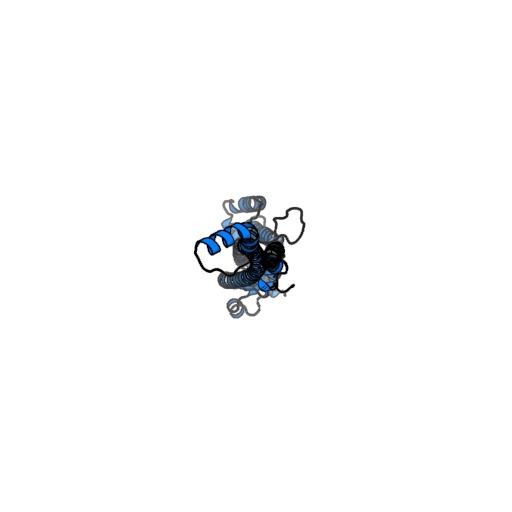.831 -3.288 25.228 1.00 92.06 273 ALA A O 1
ATOM 2209 N N . LEU A 1 274 ? -26.250 -4.106 27.238 1.00 89.75 274 LEU A N 1
ATOM 2210 C CA . LEU A 1 274 ? -27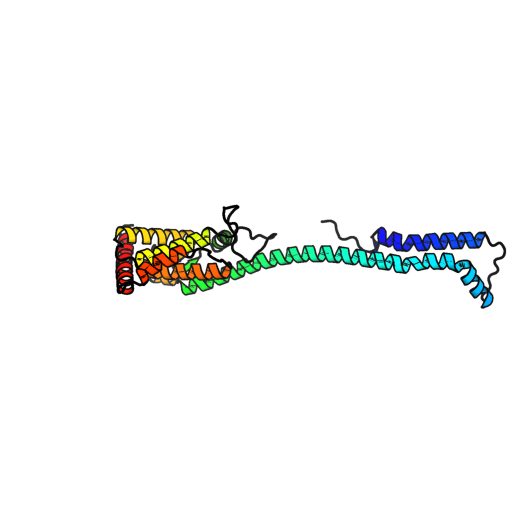.300 -5.131 27.280 1.00 89.75 274 LEU A CA 1
ATOM 2211 C C . LEU A 1 274 ? -28.708 -4.547 27.458 1.00 89.75 274 LEU A C 1
ATOM 2213 O O . LEU A 1 274 ? -29.679 -5.181 27.056 1.00 89.75 274 LEU A O 1
ATOM 2217 N N . GLU A 1 275 ? -28.837 -3.394 28.113 1.00 91.12 275 GLU A N 1
ATOM 2218 C CA . GLU A 1 275 ? -30.112 -2.681 28.263 1.00 91.12 275 GLU A CA 1
ATOM 2219 C C . GLU A 1 275 ? -30.516 -2.041 26.926 1.00 91.12 275 GLU A C 1
ATOM 2221 O O . GLU A 1 275 ? -31.599 -2.328 26.425 1.00 91.12 275 GLU A O 1
ATOM 2226 N N . ILE A 1 276 ? -29.594 -1.326 26.271 1.00 88.44 276 ILE A N 1
ATOM 2227 C CA . ILE A 1 276 ? -29.792 -0.731 24.938 1.00 88.44 276 ILE A CA 1
ATOM 2228 C C . ILE A 1 276 ? -30.171 -1.793 23.894 1.00 88.44 276 ILE A C 1
ATOM 2230 O O . ILE A 1 276 ? -31.024 -1.555 23.043 1.00 88.44 276 ILE A O 1
ATOM 2234 N N . GLU A 1 277 ? -29.561 -2.979 23.952 1.00 85.44 277 GLU A N 1
ATOM 2235 C CA . GLU A 1 277 ? -29.859 -4.071 23.019 1.00 85.44 277 GLU A CA 1
ATOM 2236 C C . GLU A 1 277 ? -31.267 -4.660 23.209 1.00 85.44 277 GLU A C 1
ATOM 2238 O O . GLU A 1 277 ? -31.839 -5.166 22.247 1.00 85.44 277 GLU A O 1
ATOM 2243 N N . LYS A 1 278 ? -31.841 -4.586 24.418 1.00 84.38 278 LYS A N 1
ATOM 2244 C CA . LYS A 1 278 ? -33.208 -5.063 24.701 1.00 84.38 278 LYS A CA 1
ATOM 2245 C C . LYS A 1 278 ? -34.290 -4.079 24.269 1.00 84.38 278 LYS A C 1
ATOM 2247 O O . LYS A 1 278 ? -35.399 -4.518 23.975 1.00 84.38 278 LYS A O 1
ATOM 2252 N N . ASP A 1 279 ? -33.975 -2.788 24.257 1.00 78.38 279 ASP A N 1
ATOM 2253 C CA . ASP A 1 279 ? -34.930 -1.721 23.945 1.00 78.38 279 ASP A CA 1
ATOM 2254 C C . ASP A 1 279 ? -35.108 -1.483 22.430 1.00 78.38 279 ASP A C 1
ATOM 2256 O O . ASP A 1 279 ? -36.006 -0.741 22.026 1.00 78.38 279 ASP A O 1
ATOM 2260 N N . LEU A 1 280 ? -34.279 -2.118 21.588 1.00 61.09 280 LEU A N 1
ATOM 2261 C CA . LEU A 1 280 ? -34.262 -1.980 20.123 1.00 61.09 280 LEU A CA 1
ATOM 2262 C C . LEU A 1 280 ? -34.676 -3.259 19.389 1.00 61.09 280 LEU A C 1
ATOM 2264 O O . LEU A 1 280 ? -35.525 -3.156 18.480 1.00 61.09 280 LEU A O 1
#

pLDDT: mean 90.27, std 9.34, range [47.78, 98.25]